Protein AF-A0A7S1YCZ6-F1 (afdb_monomer)

Radius of gyration: 21.44 Å; Cα contacts (8 Å, |Δi|>4): 225; chains: 1; bounding box: 53×31×58 Å

pLDDT: mean 90.54, std 6.22, range [66.81, 97.0]

Structure (mmCIF, N/CA/C/O backbone):
data_AF-A0A7S1YCZ6-F1
#
_entry.id   AF-A0A7S1YCZ6-F1
#
loop_
_atom_site.group_PDB
_atom_site.id
_atom_site.type_symbol
_atom_site.label_atom_id
_atom_site.label_alt_id
_atom_site.label_comp_id
_atom_site.label_asym_id
_atom_site.label_entity_id
_atom_site.label_seq_id
_atom_site.pdbx_PDB_ins_code
_atom_site.Cartn_x
_atom_site.Cartn_y
_atom_site.Cartn_z
_atom_site.occupancy
_atom_site.B_iso_or_equiv
_atom_site.auth_seq_id
_atom_site.auth_comp_id
_atom_site.auth_asym_id
_atom_site.auth_atom_id
_atom_site.pdbx_PDB_model_num
ATOM 1 N N . PHE A 1 1 ? 21.643 5.966 -13.892 1.00 68.19 1 PHE A N 1
ATOM 2 C CA . PHE A 1 1 ? 21.505 4.679 -14.617 1.00 68.19 1 PHE A CA 1
ATOM 3 C C . PHE A 1 1 ? 21.127 4.880 -16.083 1.00 68.19 1 PHE A C 1
ATOM 5 O O . PHE A 1 1 ? 21.882 4.433 -16.937 1.00 68.19 1 PHE A O 1
ATOM 12 N N . ALA A 1 2 ? 20.026 5.583 -16.387 1.00 68.31 2 ALA A N 1
ATOM 13 C CA . ALA A 1 2 ? 19.567 5.814 -17.763 1.00 68.31 2 ALA A CA 1
ATOM 14 C C . ALA A 1 2 ? 20.661 6.373 -18.694 1.00 68.31 2 ALA A C 1
ATOM 16 O O . ALA A 1 2 ? 20.822 5.873 -19.803 1.00 68.31 2 ALA A O 1
ATOM 17 N N . ASP A 1 3 ? 21.474 7.324 -18.228 1.00 72.25 3 ASP A N 1
ATOM 18 C CA . ASP A 1 3 ? 22.551 7.896 -19.050 1.00 72.25 3 ASP A CA 1
ATOM 19 C C . ASP A 1 3 ? 23.676 6.903 -19.347 1.00 72.25 3 ASP A C 1
ATOM 21 O O . ASP A 1 3 ? 24.182 6.878 -20.464 1.00 72.25 3 ASP A O 1
ATOM 25 N N . ARG A 1 4 ? 23.988 6.004 -18.402 1.00 73.19 4 ARG A N 1
ATOM 26 C CA . ARG A 1 4 ? 24.958 4.914 -18.615 1.00 73.19 4 ARG A CA 1
ATOM 27 C C . ARG A 1 4 ? 24.436 3.869 -19.605 1.00 73.19 4 ARG A C 1
ATOM 29 O O . ARG A 1 4 ? 25.207 3.343 -20.394 1.00 73.19 4 ARG A O 1
ATOM 36 N N . LEU A 1 5 ? 23.132 3.578 -19.595 1.00 72.81 5 LEU A N 1
ATOM 37 C CA . LEU A 1 5 ? 22.499 2.700 -20.592 1.00 72.81 5 LEU A CA 1
ATOM 38 C C . LEU A 1 5 ? 22.499 3.326 -21.992 1.00 72.81 5 LEU A C 1
ATOM 40 O O . LEU A 1 5 ? 22.674 2.625 -22.988 1.00 72.81 5 LEU A O 1
ATOM 44 N N . ARG A 1 6 ? 22.281 4.644 -22.076 1.00 69.75 6 ARG A N 1
ATOM 45 C CA . ARG A 1 6 ? 22.272 5.382 -23.345 1.00 69.75 6 AR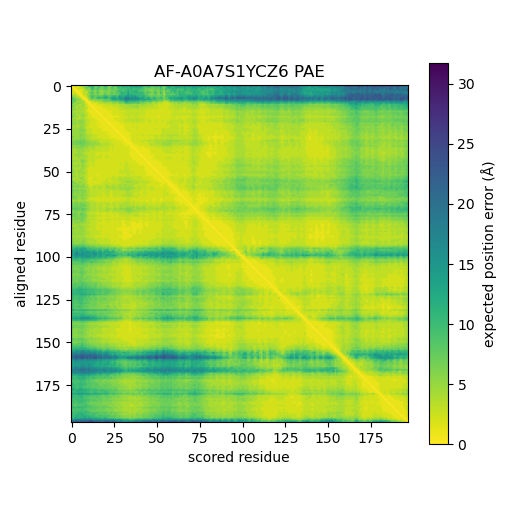G A CA 1
ATOM 46 C C . ARG A 1 6 ? 23.661 5.421 -23.973 1.00 69.75 6 ARG A C 1
ATOM 48 O O . ARG A 1 6 ? 23.772 5.089 -25.151 1.00 69.75 6 ARG A O 1
ATOM 55 N N . SER A 1 7 ? 24.687 5.765 -23.192 1.00 72.62 7 SER A N 1
ATOM 56 C CA . SER A 1 7 ? 26.053 5.980 -23.684 1.00 72.62 7 SER A CA 1
ATOM 57 C C . SER A 1 7 ? 26.825 4.701 -24.008 1.00 72.62 7 SER A C 1
ATOM 59 O O . SER A 1 7 ? 27.772 4.755 -24.786 1.00 72.62 7 SER A O 1
ATOM 61 N N . ASN A 1 8 ? 26.446 3.556 -23.434 1.00 73.94 8 ASN A N 1
ATOM 62 C CA . ASN A 1 8 ? 27.219 2.324 -23.578 1.00 73.94 8 ASN A CA 1
ATOM 63 C C . ASN A 1 8 ? 26.816 1.500 -24.823 1.00 73.94 8 ASN A C 1
ATOM 65 O O . ASN A 1 8 ? 25.637 1.445 -25.193 1.00 73.94 8 ASN A O 1
ATOM 69 N N . ASN A 1 9 ? 27.777 0.807 -25.443 1.00 77.81 9 ASN A N 1
ATOM 70 C CA . ASN A 1 9 ? 27.578 -0.055 -26.622 1.00 77.81 9 ASN A CA 1
ATOM 71 C C . ASN A 1 9 ? 27.102 -1.464 -26.228 1.00 77.81 9 ASN A C 1
ATOM 73 O O . ASN A 1 9 ? 27.721 -2.469 -26.564 1.00 77.81 9 ASN A O 1
ATOM 77 N N . LEU A 1 10 ? 25.999 -1.534 -25.481 1.00 82.56 10 LEU A N 1
ATOM 78 C CA . LEU A 1 10 ? 25.375 -2.797 -25.082 1.00 82.56 10 LEU A CA 1
ATOM 79 C C . LEU A 1 10 ? 24.507 -3.360 -26.212 1.00 82.56 10 LEU A C 1
ATOM 81 O O . LEU A 1 10 ? 23.773 -2.609 -26.864 1.00 82.56 10 LEU A O 1
ATOM 85 N N . ARG A 1 11 ? 24.531 -4.685 -26.397 1.00 88.56 11 ARG A N 1
ATOM 86 C CA . ARG A 1 11 ? 23.575 -5.391 -27.261 1.00 88.56 11 ARG A CA 1
ATOM 87 C C . ARG A 1 11 ? 22.165 -5.265 -26.679 1.00 88.56 11 ARG A C 1
ATOM 89 O O . ARG A 1 11 ? 21.983 -5.135 -25.469 1.00 88.56 11 ARG A O 1
ATOM 96 N N . HIS A 1 12 ? 21.147 -5.379 -27.532 1.00 89.31 12 HIS A N 1
ATOM 97 C CA . HIS A 1 12 ? 19.745 -5.238 -27.119 1.00 89.31 12 HIS A CA 1
ATOM 98 C C . HIS A 1 12 ? 19.357 -6.143 -25.937 1.00 89.31 12 HIS A C 1
ATOM 100 O O . HIS A 1 12 ? 18.745 -5.681 -24.973 1.00 89.31 12 HIS A O 1
ATOM 106 N N . HIS A 1 13 ? 19.770 -7.414 -25.965 1.00 89.56 13 HIS A N 1
ATOM 107 C CA . HIS A 1 13 ? 19.478 -8.356 -24.882 1.00 89.56 13 HIS A CA 1
ATOM 108 C C . HIS A 1 13 ? 20.232 -8.023 -23.581 1.00 89.56 13 HIS A C 1
ATOM 110 O O . HIS A 1 13 ? 19.680 -8.190 -22.496 1.00 89.56 13 HIS A O 1
ATOM 116 N N . GLU A 1 14 ? 21.464 -7.511 -23.672 1.00 90.06 14 GLU A N 1
ATOM 117 C CA . GLU A 1 14 ? 22.271 -7.111 -22.511 1.00 90.06 14 GLU A CA 1
ATOM 118 C C . GLU A 1 14 ? 21.655 -5.898 -21.814 1.00 90.06 14 GLU A C 1
ATOM 120 O O . GLU A 1 14 ? 21.632 -5.829 -20.587 1.00 90.06 14 GLU A O 1
ATOM 125 N N . ALA A 1 15 ? 21.085 -4.966 -22.583 1.00 91.00 15 ALA A N 1
ATOM 126 C CA . ALA A 1 15 ? 20.372 -3.818 -22.035 1.00 91.00 15 ALA A CA 1
ATOM 127 C C . ALA A 1 15 ? 19.126 -4.239 -21.236 1.00 91.00 15 ALA A C 1
ATOM 129 O O . ALA A 1 15 ? 18.918 -3.756 -20.120 1.00 91.00 15 ALA A O 1
ATOM 130 N N . TRP A 1 16 ? 18.326 -5.169 -21.773 1.00 92.44 16 TRP A N 1
ATOM 131 C CA . TRP A 1 16 ? 17.163 -5.711 -21.062 1.00 92.44 16 TRP A CA 1
ATOM 132 C C . TRP A 1 16 ? 17.567 -6.499 -19.811 1.00 92.44 16 TRP A C 1
ATOM 134 O O . TRP A 1 16 ? 16.950 -6.367 -18.750 1.00 92.44 16 TRP A O 1
ATOM 144 N N . MET A 1 17 ? 18.643 -7.280 -19.914 1.00 91.75 17 MET A N 1
ATOM 145 C CA . MET A 1 17 ? 19.186 -8.034 -18.790 1.00 91.75 17 MET A CA 1
ATOM 146 C C . MET A 1 17 ? 19.700 -7.107 -17.685 1.00 91.75 17 MET A C 1
ATOM 148 O O . MET A 1 17 ? 19.376 -7.333 -16.525 1.00 91.75 17 MET A O 1
ATOM 152 N N . GLY A 1 18 ? 20.438 -6.046 -18.019 1.00 91.44 18 GLY A N 1
ATOM 153 C CA . GLY A 1 18 ? 20.924 -5.069 -17.040 1.00 91.44 18 GLY A CA 1
ATOM 154 C C . GLY A 1 18 ? 19.789 -4.317 -16.340 1.00 91.44 18 GLY A C 1
ATOM 155 O O . GLY A 1 18 ? 19.854 -4.065 -15.137 1.00 91.44 18 GLY A O 1
ATOM 156 N N . PHE A 1 19 ? 18.706 -4.011 -17.057 1.00 92.62 19 PHE A N 1
ATOM 157 C CA . PHE A 1 19 ? 17.494 -3.482 -16.434 1.00 92.62 19 PHE A CA 1
ATOM 158 C C . PHE A 1 19 ? 16.893 -4.486 -15.440 1.00 92.62 19 PHE A C 1
ATOM 160 O O . PHE A 1 19 ? 16.755 -4.172 -14.261 1.00 92.62 19 PHE A O 1
ATOM 167 N N . THR A 1 20 ? 16.600 -5.703 -15.898 1.00 93.19 20 THR A N 1
ATOM 168 C CA . THR A 1 20 ? 15.843 -6.700 -15.122 1.00 93.19 20 THR A CA 1
ATOM 169 C C . THR A 1 20 ? 16.646 -7.300 -13.965 1.00 93.19 20 THR A C 1
ATOM 171 O O . THR A 1 20 ? 16.074 -7.635 -12.937 1.00 93.19 20 THR A O 1
ATOM 174 N N . ARG A 1 21 ? 17.968 -7.458 -14.110 1.00 92.12 21 ARG A N 1
ATOM 175 C CA . ARG A 1 21 ? 18.829 -8.121 -13.112 1.00 92.12 21 ARG A CA 1
ATOM 176 C C . ARG A 1 21 ? 19.570 -7.169 -12.185 1.00 92.12 21 ARG A C 1
ATOM 178 O O . ARG A 1 21 ? 20.108 -7.622 -11.183 1.00 92.12 21 ARG A O 1
ATOM 185 N N . THR A 1 22 ? 19.651 -5.883 -12.516 1.00 91.00 22 THR A N 1
ATOM 186 C CA . THR A 1 22 ? 20.433 -4.925 -11.721 1.00 91.00 22 THR A CA 1
ATOM 187 C C . THR A 1 22 ? 19.589 -3.756 -11.259 1.00 91.00 22 THR A C 1
ATOM 189 O O . THR A 1 22 ? 19.518 -3.508 -10.059 1.00 91.00 22 THR A O 1
ATOM 192 N N . LEU A 1 23 ? 18.930 -3.043 -12.177 1.00 91.75 23 LEU A N 1
ATOM 193 C CA . LEU A 1 23 ? 18.132 -1.891 -11.766 1.00 91.75 23 LEU A CA 1
ATOM 194 C C . LEU A 1 23 ? 16.856 -2.320 -11.045 1.00 91.75 23 LEU A C 1
ATOM 196 O O . LEU A 1 23 ? 16.578 -1.797 -9.972 1.00 91.75 23 LEU A O 1
ATOM 200 N N . LEU A 1 24 ? 16.086 -3.234 -11.638 1.00 93.75 24 LEU A N 1
ATOM 201 C CA . LEU A 1 24 ? 14.786 -3.627 -11.107 1.00 93.75 24 LEU A CA 1
ATOM 202 C C . LEU A 1 24 ? 14.892 -4.166 -9.668 1.00 93.75 24 LEU A C 1
ATOM 204 O O . LEU A 1 24 ? 14.180 -3.634 -8.825 1.00 93.75 24 LEU A O 1
ATOM 208 N N . PRO A 1 25 ? 15.832 -5.068 -9.315 1.00 94.25 25 PRO A N 1
ATOM 209 C CA . PRO A 1 25 ? 16.010 -5.492 -7.925 1.00 94.25 25 PRO A CA 1
ATOM 210 C C . PRO A 1 25 ? 16.414 -4.346 -6.992 1.00 94.25 25 PRO A C 1
ATOM 212 O O . PRO A 1 25 ? 16.006 -4.320 -5.838 1.00 94.25 25 PRO A O 1
ATOM 215 N N . GLY A 1 26 ? 17.186 -3.372 -7.487 1.00 94.06 26 GLY A N 1
ATOM 216 C CA . GLY A 1 26 ? 17.533 -2.175 -6.719 1.00 94.06 26 GLY A CA 1
ATOM 217 C C . GLY A 1 26 ? 16.334 -1.263 -6.446 1.00 94.06 26 GLY A C 1
ATOM 218 O O . GLY A 1 26 ? 16.290 -0.622 -5.402 1.00 94.06 26 GLY A O 1
ATOM 219 N N . ILE A 1 27 ? 15.360 -1.223 -7.361 1.00 93.69 27 ILE A N 1
ATOM 220 C CA . ILE A 1 27 ? 14.077 -0.537 -7.158 1.00 93.69 27 ILE A CA 1
ATOM 221 C C . ILE A 1 27 ? 13.174 -1.346 -6.224 1.00 93.69 27 ILE A C 1
ATOM 223 O O . ILE A 1 27 ? 12.501 -0.749 -5.396 1.00 93.69 27 ILE A O 1
ATOM 227 N N . GLU A 1 28 ? 13.163 -2.675 -6.344 1.00 94.56 28 GLU A N 1
ATOM 228 C CA . GLU A 1 28 ? 12.323 -3.565 -5.534 1.00 94.56 28 GLU A CA 1
ATOM 229 C C . GLU A 1 28 ? 12.774 -3.638 -4.070 1.00 94.56 28 GLU A C 1
ATOM 231 O O . GLU A 1 28 ? 11.935 -3.715 -3.179 1.00 94.56 28 GLU A O 1
ATOM 236 N N . TYR A 1 29 ? 14.082 -3.568 -3.811 1.00 95.38 29 TYR A N 1
ATOM 237 C CA . TYR A 1 29 ? 14.661 -3.696 -2.472 1.00 95.38 29 TYR A CA 1
ATOM 238 C C . TYR A 1 29 ? 14.059 -2.759 -1.403 1.00 95.38 29 TYR A C 1
ATOM 240 O O . TYR A 1 29 ? 13.728 -3.252 -0.327 1.00 95.38 29 TYR A O 1
ATOM 248 N N . PRO A 1 30 ? 13.899 -1.439 -1.636 1.00 95.62 30 PRO A N 1
ATOM 249 C CA . PRO A 1 30 ? 13.311 -0.536 -0.645 1.00 95.62 30 PRO A CA 1
ATOM 250 C C . PRO A 1 30 ? 11.778 -0.574 -0.581 1.00 95.62 30 PRO A C 1
ATOM 252 O O . PRO A 1 30 ? 11.214 0.036 0.324 1.00 95.62 30 PRO A O 1
ATOM 255 N N . LEU A 1 31 ? 11.087 -1.246 -1.513 1.00 95.94 31 LEU A N 1
ATOM 256 C CA . LEU A 1 31 ? 9.621 -1.213 -1.560 1.00 95.94 31 LEU A CA 1
ATOM 257 C C . LEU A 1 31 ? 8.951 -1.669 -0.255 1.00 95.94 31 LEU A C 1
ATOM 259 O O . LEU A 1 31 ? 8.067 -0.942 0.189 1.00 95.94 31 LEU A O 1
ATOM 263 N N . PRO A 1 32 ? 9.369 -2.772 0.406 1.00 94.88 32 PRO A N 1
ATOM 264 C CA . PRO A 1 32 ? 8.696 -3.278 1.606 1.00 94.88 32 PRO A CA 1
ATOM 265 C C . PRO A 1 32 ? 8.617 -2.286 2.773 1.00 94.88 32 PRO A C 1
ATOM 267 O O . PRO A 1 32 ? 7.783 -2.447 3.662 1.00 94.88 32 PRO A O 1
ATOM 270 N N . THR A 1 33 ? 9.504 -1.288 2.808 1.00 93.25 33 THR A N 1
ATOM 271 C CA . THR A 1 33 ? 9.561 -0.277 3.873 1.00 93.25 33 THR A CA 1
ATOM 272 C C . THR A 1 33 ? 9.102 1.105 3.414 1.00 93.25 33 THR A C 1
ATOM 274 O O . THR A 1 33 ? 9.070 2.034 4.219 1.00 93.25 33 THR A O 1
ATOM 277 N N . SER A 1 34 ? 8.757 1.263 2.136 1.00 94.94 34 SER A N 1
ATOM 278 C CA . SER A 1 34 ? 8.369 2.543 1.546 1.00 94.94 34 SER A CA 1
ATOM 279 C C . SER A 1 34 ? 6.852 2.724 1.484 1.00 94.94 34 SER A C 1
ATOM 281 O O . SER A 1 34 ? 6.084 1.768 1.523 1.00 94.94 34 SER A O 1
ATOM 283 N N . THR A 1 35 ? 6.410 3.971 1.359 1.00 94.88 35 THR A N 1
ATOM 284 C CA . THR A 1 35 ? 4.995 4.345 1.253 1.00 94.88 35 THR A CA 1
ATOM 285 C C . THR A 1 35 ? 4.752 5.146 -0.019 1.00 94.88 35 THR A C 1
ATOM 287 O O . THR A 1 35 ? 4.244 6.258 0.010 1.00 94.88 35 THR A O 1
ATOM 290 N N . MET A 1 36 ? 5.128 4.599 -1.177 1.00 94.31 36 MET A N 1
ATOM 291 C CA . MET A 1 36 ? 4.884 5.282 -2.449 1.00 94.31 36 MET A CA 1
ATOM 292 C C . MET A 1 36 ? 3.447 5.043 -2.924 1.00 94.31 36 MET A C 1
ATOM 294 O O . MET A 1 36 ? 2.916 3.930 -2.862 1.00 94.31 36 MET A O 1
ATOM 298 N N . SER A 1 37 ? 2.798 6.091 -3.418 1.00 93.88 37 SER A N 1
ATOM 299 C CA . SER A 1 37 ? 1.523 6.004 -4.126 1.00 93.88 37 SER A CA 1
ATOM 300 C C . SER A 1 37 ? 1.702 5.383 -5.516 1.00 93.88 37 SER A C 1
ATOM 302 O O . SER A 1 37 ? 2.784 5.404 -6.107 1.00 93.88 37 SER A O 1
ATOM 304 N N . ARG A 1 38 ? 0.608 4.895 -6.115 1.00 94.19 38 ARG A N 1
ATOM 305 C CA . ARG A 1 38 ? 0.606 4.362 -7.491 1.00 94.19 38 ARG A CA 1
ATOM 306 C C . ARG A 1 38 ? 1.192 5.354 -8.506 1.00 94.19 38 ARG A C 1
ATOM 308 O O . ARG A 1 38 ? 1.884 4.950 -9.445 1.00 94.19 38 ARG A O 1
ATOM 315 N N . LYS A 1 39 ? 0.928 6.652 -8.318 1.00 94.88 39 LYS A N 1
ATOM 316 C CA . LYS A 1 39 ? 1.464 7.723 -9.167 1.00 94.88 39 LYS A CA 1
ATOM 317 C C . LYS A 1 39 ? 2.982 7.828 -9.020 1.00 94.88 39 LYS A C 1
ATOM 319 O O . LYS A 1 39 ? 3.679 7.797 -10.029 1.00 94.88 39 LYS A O 1
ATOM 324 N N . GLU A 1 40 ? 3.486 7.863 -7.793 1.00 95.25 40 GLU A N 1
ATOM 325 C CA . GLU A 1 40 ? 4.924 7.956 -7.524 1.00 95.25 40 GLU A CA 1
ATOM 326 C C . GLU A 1 40 ? 5.678 6.714 -8.016 1.00 95.25 40 GLU A C 1
ATOM 328 O O . GLU A 1 40 ? 6.725 6.848 -8.642 1.00 95.25 40 GLU A O 1
ATOM 333 N N . CYS A 1 41 ? 5.129 5.504 -7.840 1.00 95.19 41 CYS A N 1
ATOM 334 C CA . CYS A 1 41 ? 5.706 4.281 -8.414 1.00 95.19 41 CYS A CA 1
ATOM 335 C C . CYS A 1 41 ? 5.775 4.340 -9.949 1.00 95.19 41 CYS A C 1
ATOM 337 O O . CYS A 1 41 ? 6.751 3.895 -10.560 1.00 95.19 41 CYS A O 1
ATOM 339 N N . THR A 1 42 ? 4.746 4.909 -10.586 1.00 94.38 42 THR A N 1
ATOM 340 C CA . THR A 1 42 ? 4.707 5.083 -12.044 1.00 94.38 42 THR A CA 1
ATOM 341 C C . THR A 1 42 ? 5.765 6.087 -12.503 1.00 94.38 42 THR A C 1
ATOM 343 O O . THR A 1 42 ? 6.488 5.819 -13.464 1.00 94.38 42 THR A O 1
ATOM 346 N N . GLU A 1 43 ? 5.890 7.218 -11.809 1.00 95.25 43 GLU A N 1
ATOM 347 C CA . GLU A 1 43 ? 6.888 8.257 -12.086 1.00 95.25 43 GLU A CA 1
ATOM 348 C C . GLU A 1 43 ? 8.319 7.748 -11.864 1.00 95.25 43 GLU A C 1
ATOM 350 O O . GLU A 1 43 ? 9.190 8.000 -12.698 1.00 95.25 43 GLU A O 1
ATOM 355 N N . LEU A 1 44 ? 8.543 6.946 -10.817 1.00 93.69 44 LEU A N 1
ATOM 356 C CA . LEU A 1 44 ? 9.814 6.278 -10.530 1.00 93.69 44 LEU A CA 1
ATOM 357 C C . LEU A 1 44 ? 10.238 5.340 -11.671 1.00 93.69 44 LEU A C 1
ATOM 359 O O . LEU A 1 44 ? 11.384 5.373 -12.127 1.00 93.69 44 LEU A O 1
ATOM 363 N N . MET A 1 45 ? 9.313 4.507 -12.160 1.00 93.88 45 MET A N 1
ATOM 364 C CA . MET A 1 45 ? 9.606 3.513 -13.200 1.00 93.88 45 MET A CA 1
ATOM 365 C C . MET A 1 45 ? 9.675 4.089 -14.608 1.00 93.88 45 MET A C 1
ATOM 367 O O . MET A 1 45 ? 10.380 3.535 -15.456 1.00 93.88 45 MET A O 1
ATOM 371 N N . ALA A 1 46 ? 8.952 5.173 -14.892 1.00 92.88 46 ALA A N 1
ATOM 372 C CA . ALA A 1 46 ? 8.837 5.739 -16.232 1.00 92.88 46 ALA A CA 1
ATOM 373 C C . ALA A 1 46 ? 10.196 5.963 -16.936 1.00 92.88 46 ALA A C 1
ATOM 375 O O . ALA A 1 46 ? 10.380 5.408 -18.029 1.00 92.88 46 ALA A O 1
ATOM 376 N N . PRO A 1 47 ? 11.178 6.688 -16.356 1.00 92.19 47 PRO A N 1
ATOM 377 C CA . PRO A 1 47 ? 12.455 6.938 -17.026 1.00 92.19 47 PRO A CA 1
ATOM 378 C C . PRO A 1 47 ? 13.289 5.663 -17.202 1.00 92.19 47 PRO A C 1
ATOM 380 O O . PRO A 1 47 ? 13.953 5.495 -18.231 1.00 92.19 47 PRO A O 1
ATOM 383 N N . ALA A 1 48 ? 13.235 4.751 -16.229 1.00 91.38 48 ALA A N 1
ATOM 384 C CA . ALA A 1 48 ? 13.937 3.475 -16.268 1.00 91.38 48 ALA A CA 1
ATOM 385 C C . ALA A 1 48 ? 13.420 2.586 -17.406 1.00 91.38 48 ALA A C 1
ATOM 387 O O . ALA A 1 48 ? 14.202 2.120 -18.237 1.00 91.38 48 ALA A O 1
ATOM 388 N N . LEU A 1 49 ? 12.097 2.426 -17.490 1.00 93.56 49 LEU A N 1
ATOM 389 C CA . LEU A 1 49 ? 11.447 1.628 -18.523 1.00 93.56 49 LEU A CA 1
ATOM 390 C C . LEU A 1 49 ? 11.645 2.225 -19.911 1.00 93.56 49 LEU A C 1
ATOM 392 O O . LEU A 1 49 ? 11.968 1.494 -20.839 1.00 93.56 49 LEU A O 1
ATOM 396 N N . MET A 1 50 ? 11.484 3.540 -20.078 1.00 92.69 50 MET A N 1
ATOM 397 C CA . MET A 1 50 ? 11.682 4.174 -21.386 1.00 92.69 50 MET A CA 1
ATOM 398 C C . MET A 1 50 ? 13.106 3.961 -21.911 1.00 92.69 50 MET A C 1
ATOM 400 O O . MET A 1 50 ? 13.285 3.670 -23.093 1.00 92.69 50 MET A O 1
ATOM 404 N N . ALA A 1 51 ? 14.116 4.078 -21.042 1.00 91.44 51 ALA A N 1
ATOM 405 C CA . ALA A 1 51 ? 15.504 3.835 -21.418 1.00 91.44 51 ALA A CA 1
ATOM 406 C C . ALA A 1 51 ? 15.762 2.352 -21.736 1.00 91.44 51 ALA A C 1
ATOM 408 O O . ALA A 1 51 ? 16.372 2.049 -22.763 1.00 91.44 51 ALA A O 1
ATOM 409 N N . ALA A 1 52 ? 15.278 1.441 -20.887 1.00 92.12 52 ALA A N 1
ATOM 410 C CA . ALA A 1 52 ? 15.473 0.003 -21.044 1.00 92.12 52 ALA A CA 1
ATOM 411 C C . ALA A 1 52 ? 14.774 -0.550 -22.293 1.00 92.12 52 ALA A C 1
ATOM 413 O O . ALA A 1 52 ? 15.406 -1.254 -23.079 1.00 92.12 52 ALA A O 1
ATOM 414 N N . LEU A 1 53 ? 13.505 -0.191 -22.519 1.00 94.12 53 LEU A N 1
ATOM 415 C CA . LEU A 1 53 ? 12.729 -0.608 -23.693 1.00 94.12 53 LEU A CA 1
ATOM 416 C C . LEU A 1 53 ? 13.400 -0.126 -24.981 1.00 94.12 53 LEU A C 1
ATOM 418 O O . LEU A 1 53 ? 13.703 -0.929 -25.857 1.00 94.12 53 LEU A O 1
ATOM 422 N N . ASN A 1 54 ? 13.738 1.164 -25.059 1.00 92.94 54 ASN A N 1
ATOM 423 C CA . ASN A 1 54 ? 14.361 1.723 -26.256 1.00 92.94 54 ASN A CA 1
ATOM 424 C C . ASN A 1 54 ? 15.715 1.059 -26.566 1.00 92.94 54 ASN A C 1
ATOM 426 O O . ASN A 1 54 ? 15.996 0.706 -27.708 1.00 92.94 54 ASN A O 1
ATOM 430 N N . LYS A 1 55 ? 16.558 0.844 -25.546 1.00 90.62 55 LYS A N 1
ATOM 431 C CA . LYS A 1 55 ? 17.881 0.228 -25.733 1.00 90.62 55 LYS A CA 1
ATOM 432 C C . LYS A 1 55 ? 17.797 -1.271 -26.045 1.00 90.62 55 LYS A C 1
ATOM 434 O O . LYS A 1 55 ? 18.694 -1.800 -26.693 1.00 90.62 55 LYS A O 1
ATOM 439 N N . SER A 1 56 ? 16.721 -1.943 -25.648 1.00 91.88 56 SER A N 1
ATOM 440 C CA . SER A 1 56 ? 16.465 -3.355 -25.967 1.00 91.88 56 SER A CA 1
ATOM 441 C C . SER A 1 56 ? 15.759 -3.580 -27.309 1.00 91.88 56 SER A C 1
ATOM 443 O O . SER A 1 56 ? 15.436 -4.716 -27.638 1.00 91.88 56 SER A O 1
ATOM 445 N N . GLY A 1 57 ? 15.562 -2.527 -28.112 1.00 92.06 57 GLY A N 1
ATOM 446 C CA . GLY A 1 57 ? 14.916 -2.630 -29.425 1.00 92.06 57 GLY A CA 1
ATOM 447 C C . GLY A 1 57 ? 13.387 -2.677 -29.359 1.00 92.06 57 GLY A C 1
ATOM 448 O O . GLY A 1 57 ? 12.739 -2.948 -30.365 1.00 92.06 57 GLY A O 1
ATOM 449 N N . MET A 1 58 ? 12.801 -2.400 -28.192 1.00 93.50 58 MET A N 1
ATOM 450 C CA . MET A 1 58 ? 11.358 -2.284 -27.993 1.00 93.50 58 MET A CA 1
ATOM 451 C C . MET A 1 58 ? 10.904 -0.821 -28.069 1.00 93.50 58 MET A C 1
ATOM 453 O O . MET A 1 58 ? 11.667 0.121 -27.841 1.00 93.50 58 MET A O 1
ATOM 457 N N . GLN A 1 59 ? 9.619 -0.606 -28.349 1.00 93.50 59 GLN A N 1
ATOM 458 C CA . GLN A 1 59 ? 9.045 0.736 -28.369 1.00 93.50 59 GLN A CA 1
ATOM 459 C C . GLN A 1 59 ? 9.123 1.383 -26.973 1.00 93.50 59 GLN A C 1
ATOM 461 O O . GLN A 1 59 ? 8.632 0.836 -25.990 1.00 93.50 59 GLN A O 1
ATOM 466 N N . ARG A 1 60 ? 9.646 2.612 -26.873 1.00 89.12 60 ARG A N 1
ATOM 467 C CA . ARG A 1 60 ? 9.720 3.360 -25.596 1.00 89.12 60 ARG A CA 1
ATOM 468 C C . ARG A 1 60 ? 8.372 3.554 -24.879 1.00 89.12 60 ARG A C 1
ATOM 470 O O . ARG A 1 60 ? 8.344 3.637 -23.654 1.00 89.12 60 ARG A O 1
ATOM 477 N N . ASN A 1 61 ? 7.278 3.613 -25.645 1.00 90.25 61 ASN A N 1
ATOM 478 C CA . ASN A 1 61 ? 5.905 3.789 -25.157 1.00 90.25 61 ASN A CA 1
ATOM 479 C C . ASN A 1 61 ? 5.126 2.463 -25.167 1.00 90.25 61 ASN A C 1
ATOM 481 O O . ASN A 1 61 ? 3.908 2.475 -25.329 1.00 90.25 61 ASN A O 1
ATOM 485 N N . PHE A 1 62 ? 5.824 1.327 -25.043 1.00 93.25 62 PHE A N 1
ATOM 486 C CA . PHE A 1 62 ? 5.182 0.018 -24.984 1.00 93.25 62 PHE A CA 1
ATOM 487 C C . PHE A 1 62 ? 4.069 0.011 -23.919 1.00 93.25 62 PHE A C 1
ATOM 489 O O . PHE A 1 62 ? 4.296 0.538 -22.818 1.00 93.25 62 PHE A O 1
ATOM 496 N N . PRO A 1 63 ? 2.883 -0.559 -24.210 1.00 93.75 63 PRO A N 1
ATOM 497 C CA . PRO A 1 63 ? 1.756 -0.538 -23.284 1.00 93.75 63 PRO A CA 1
ATOM 498 C C . PRO A 1 63 ? 2.143 -1.075 -21.903 1.00 93.75 63 PRO A C 1
ATOM 500 O O . PRO A 1 63 ? 2.633 -2.197 -21.779 1.00 93.75 63 PRO A O 1
ATOM 503 N N . ARG A 1 64 ? 1.907 -0.291 -20.842 1.00 92.75 64 ARG A N 1
ATOM 504 C CA . ARG A 1 64 ? 2.306 -0.670 -19.472 1.00 92.75 64 ARG A CA 1
ATOM 505 C C . ARG A 1 64 ? 1.619 -1.942 -18.981 1.00 92.75 64 ARG A C 1
ATOM 507 O O . ARG A 1 64 ? 2.255 -2.727 -18.292 1.00 92.75 64 ARG A O 1
ATOM 514 N N . ALA A 1 65 ? 0.390 -2.199 -19.427 1.00 93.31 65 ALA A N 1
ATOM 515 C CA . ALA A 1 65 ? -0.303 -3.459 -19.166 1.00 93.31 65 ALA A CA 1
ATOM 516 C C . ALA A 1 65 ? 0.462 -4.681 -19.712 1.00 93.31 65 ALA A C 1
ATOM 518 O O . ALA A 1 65 ? 0.500 -5.715 -19.058 1.00 93.31 65 ALA A O 1
ATOM 519 N N . ALA A 1 66 ? 1.121 -4.559 -20.870 1.00 95.12 66 ALA A N 1
ATOM 520 C CA . ALA A 1 66 ? 1.947 -5.630 -21.428 1.00 95.12 66 ALA A CA 1
ATOM 521 C C . ALA A 1 66 ? 3.328 -5.700 -20.756 1.00 95.12 66 ALA A C 1
ATOM 523 O O . ALA A 1 66 ? 3.852 -6.788 -20.546 1.00 95.12 66 ALA A O 1
ATOM 524 N N . VAL A 1 67 ? 3.909 -4.559 -20.361 1.00 95.50 67 VAL A N 1
ATOM 525 C CA . VAL A 1 67 ? 5.166 -4.536 -19.586 1.00 95.50 67 VAL A CA 1
ATOM 526 C C . VAL A 1 67 ? 5.012 -5.298 -18.268 1.00 95.50 67 VAL A C 1
ATOM 528 O O . VAL A 1 67 ? 5.835 -6.160 -17.962 1.00 95.50 67 VAL A O 1
ATOM 531 N N . TYR A 1 68 ? 3.954 -4.985 -17.517 1.00 95.62 68 TYR A N 1
ATOM 532 C CA . TYR A 1 68 ? 3.685 -5.595 -16.215 1.00 95.62 68 TYR A CA 1
ATOM 533 C C . TYR A 1 68 ? 2.924 -6.924 -16.298 1.00 95.62 68 TYR A C 1
ATOM 535 O O . TYR A 1 68 ? 2.749 -7.617 -15.299 1.00 95.62 68 TYR A O 1
ATOM 543 N N . GLY A 1 69 ? 2.461 -7.285 -17.495 1.00 95.00 69 GLY A N 1
ATOM 544 C CA . GLY A 1 69 ? 1.755 -8.531 -17.737 1.00 95.00 69 GLY A CA 1
ATOM 545 C C . GLY A 1 69 ? 2.664 -9.748 -17.543 1.00 95.00 69 GLY A C 1
ATOM 546 O O . GLY A 1 69 ? 3.872 -9.678 -17.797 1.00 95.00 69 GLY A O 1
ATOM 547 N N . PRO A 1 70 ? 2.103 -10.893 -17.132 1.00 94.56 70 PRO A N 1
ATOM 548 C CA . PRO A 1 70 ? 2.875 -12.110 -16.950 1.00 94.56 70 PRO A CA 1
ATOM 549 C C . PRO A 1 70 ? 3.286 -12.706 -18.304 1.00 94.56 70 PRO A C 1
ATOM 551 O O . PRO A 1 70 ? 2.561 -12.611 -19.297 1.00 94.56 70 PRO A O 1
ATOM 554 N N . GLN A 1 71 ? 4.428 -13.395 -18.328 1.00 92.88 71 GLN A N 1
ATOM 555 C CA . GLN A 1 71 ? 4.982 -13.984 -19.556 1.00 92.88 71 GLN A CA 1
ATOM 556 C C . GLN A 1 71 ? 4.057 -15.031 -20.194 1.00 92.88 71 GLN A C 1
ATOM 558 O O . GLN A 1 71 ? 3.995 -15.127 -21.417 1.00 92.88 71 GLN A O 1
ATOM 563 N N . GLN A 1 72 ? 3.268 -15.751 -19.386 1.00 95.50 72 GLN A N 1
ATOM 564 C CA . GLN A 1 72 ? 2.276 -16.720 -19.873 1.00 95.50 72 GLN A CA 1
ATOM 565 C C . GLN A 1 72 ? 1.206 -16.098 -20.790 1.00 95.50 72 GLN A C 1
ATOM 567 O O . GLN A 1 72 ? 0.646 -16.790 -21.633 1.00 95.50 72 GLN A O 1
ATOM 572 N N . PHE A 1 73 ? 0.947 -14.792 -20.652 1.00 94.25 73 PHE A N 1
ATOM 573 C CA . PHE A 1 73 ? 0.001 -14.036 -21.478 1.00 94.25 73 PHE A CA 1
ATOM 574 C C . PHE A 1 73 ? 0.720 -13.016 -22.371 1.00 94.25 73 PHE A C 1
ATOM 576 O O . PHE A 1 73 ? 0.189 -11.943 -22.640 1.00 94.25 73 PHE A O 1
ATOM 583 N N . GLN A 1 74 ? 1.940 -13.341 -22.817 1.00 92.88 74 GLN A N 1
ATOM 584 C CA . GLN A 1 74 ? 2.758 -12.507 -23.713 1.00 92.88 74 GLN A CA 1
ATOM 585 C C . GLN A 1 74 ? 3.155 -11.139 -23.126 1.00 92.88 74 GLN A C 1
ATOM 587 O O . GLN A 1 74 ? 3.499 -10.212 -23.860 1.00 92.88 74 GLN A O 1
ATOM 592 N N . GLY A 1 75 ? 3.129 -11.000 -21.799 1.00 95.00 75 GLY A N 1
ATOM 593 C CA . GLY A 1 75 ? 3.698 -9.841 -21.125 1.00 95.00 75 GLY A CA 1
ATOM 594 C C . GLY A 1 75 ? 5.215 -9.949 -20.942 1.00 95.00 75 GLY A C 1
ATOM 595 O O . GLY A 1 75 ? 5.808 -11.016 -21.107 1.00 95.00 75 GLY A O 1
ATOM 596 N N . LEU A 1 76 ? 5.861 -8.841 -20.571 1.00 94.25 76 LEU A N 1
ATOM 597 C CA . LEU A 1 76 ? 7.313 -8.808 -20.343 1.00 94.25 76 LEU A CA 1
ATOM 598 C C . LEU A 1 76 ? 7.719 -9.352 -18.963 1.00 94.25 76 LEU A C 1
ATOM 600 O O . LEU A 1 76 ? 8.900 -9.622 -18.738 1.00 94.25 76 LEU A O 1
ATOM 604 N N . GLY A 1 77 ? 6.765 -9.544 -18.047 1.00 93.31 77 GLY A N 1
ATOM 605 C CA . GLY A 1 77 ? 7.004 -10.103 -16.716 1.00 93.31 77 GLY A CA 1
ATOM 606 C C . GLY A 1 77 ? 7.717 -9.157 -15.749 1.00 93.31 77 GLY A C 1
ATOM 607 O O . GLY A 1 77 ? 8.290 -9.621 -14.765 1.00 93.31 77 GLY A O 1
ATOM 608 N N . VAL A 1 78 ? 7.715 -7.848 -16.016 1.00 95.00 78 VAL A N 1
ATOM 609 C CA . VAL A 1 78 ? 8.204 -6.857 -15.049 1.00 95.00 78 VAL A CA 1
ATOM 610 C C . VAL A 1 78 ? 7.175 -6.751 -13.929 1.00 95.00 78 VAL A C 1
ATOM 612 O O . VAL A 1 78 ? 5.984 -6.665 -14.203 1.00 95.00 78 VAL A O 1
ATOM 615 N N . LYS A 1 79 ? 7.592 -6.735 -12.666 1.00 93.31 79 LYS A N 1
ATOM 616 C CA . LYS A 1 79 ? 6.642 -6.532 -11.568 1.00 93.31 79 LYS A CA 1
ATOM 617 C C . LYS A 1 79 ? 6.272 -5.051 -11.463 1.00 93.31 79 LYS A C 1
ATOM 619 O O . LYS A 1 79 ? 7.142 -4.186 -11.560 1.00 93.31 79 LYS A O 1
ATOM 624 N N . ASP A 1 80 ? 4.987 -4.754 -11.287 1.00 95.00 80 ASP A N 1
ATOM 625 C CA . ASP A 1 80 ? 4.530 -3.394 -10.986 1.00 95.00 80 ASP A CA 1
ATOM 626 C C . ASP A 1 80 ? 4.983 -3.032 -9.559 1.00 95.00 80 ASP A C 1
ATOM 628 O O . ASP A 1 80 ? 4.562 -3.714 -8.624 1.00 95.00 80 ASP A O 1
ATOM 632 N N . PRO A 1 81 ? 5.813 -1.990 -9.353 1.00 95.56 81 PRO A N 1
ATOM 633 C CA . PRO A 1 81 ? 6.308 -1.648 -8.022 1.00 95.56 81 PRO A CA 1
ATOM 634 C C . PRO A 1 81 ? 5.201 -1.335 -7.020 1.00 95.56 81 PRO A C 1
ATOM 636 O O . PRO A 1 81 ? 5.366 -1.641 -5.846 1.00 95.56 81 PRO A O 1
ATOM 639 N N . TYR A 1 82 ? 4.076 -0.760 -7.458 1.00 96.25 82 TYR A N 1
ATOM 640 C CA . TYR A 1 82 ? 2.971 -0.452 -6.551 1.00 96.25 82 TYR A CA 1
ATOM 641 C C . TYR A 1 82 ? 2.324 -1.735 -6.018 1.00 96.25 82 TYR A C 1
ATOM 643 O O . TYR A 1 82 ? 2.065 -1.861 -4.821 1.00 96.25 82 TYR A O 1
ATOM 651 N N . LEU A 1 83 ? 2.120 -2.721 -6.899 1.00 96.19 83 LEU A N 1
ATOM 652 C CA . LEU A 1 83 ? 1.611 -4.033 -6.501 1.00 96.19 83 LEU A CA 1
ATOM 653 C C . LEU A 1 83 ? 2.638 -4.794 -5.660 1.00 96.19 83 LEU A C 1
ATOM 655 O O . LEU A 1 83 ? 2.268 -5.368 -4.641 1.00 96.19 83 LEU A O 1
ATOM 659 N N . THR A 1 84 ? 3.917 -4.766 -6.043 1.00 96.50 84 THR A N 1
ATOM 660 C CA . THR A 1 84 ? 5.000 -5.393 -5.272 1.00 96.50 84 THR A CA 1
ATOM 661 C C . THR A 1 84 ? 5.076 -4.815 -3.862 1.00 96.50 84 THR A C 1
ATOM 663 O O . THR A 1 84 ? 5.093 -5.585 -2.911 1.00 96.50 84 THR A O 1
ATOM 666 N N . GLN A 1 85 ? 5.049 -3.487 -3.707 1.00 97.00 85 GLN A N 1
ATOM 667 C CA . GLN A 1 85 ? 5.045 -2.821 -2.401 1.00 97.00 85 GLN A CA 1
ATOM 668 C C . GLN A 1 85 ? 3.898 -3.333 -1.523 1.00 97.00 85 GLN A C 1
ATOM 670 O O . GLN A 1 85 ? 4.132 -3.809 -0.416 1.00 97.00 85 GLN A O 1
ATOM 675 N N . GLY A 1 86 ? 2.663 -3.306 -2.033 1.00 96.50 86 GLY A N 1
ATOM 676 C CA . GLY A 1 86 ? 1.505 -3.769 -1.270 1.00 96.50 86 GLY A CA 1
ATOM 677 C C . GLY A 1 86 ? 1.553 -5.263 -0.927 1.00 96.50 86 GLY A C 1
ATOM 678 O O . GLY A 1 86 ? 1.220 -5.641 0.193 1.00 96.50 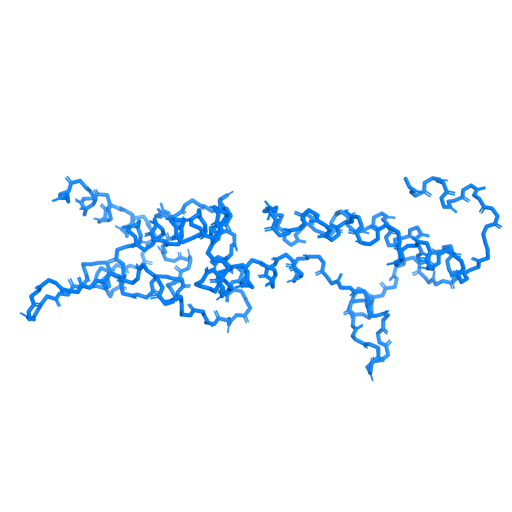86 GLY A O 1
ATOM 679 N N . ILE A 1 87 ? 2.021 -6.114 -1.847 1.00 96.56 87 ILE A N 1
ATOM 680 C CA . ILE A 1 87 ? 2.203 -7.554 -1.598 1.00 96.56 87 ILE A CA 1
ATOM 681 C C . ILE A 1 87 ? 3.239 -7.792 -0.496 1.00 96.56 87 ILE A C 1
ATOM 683 O O . ILE A 1 87 ? 2.994 -8.598 0.399 1.00 96.56 87 ILE A O 1
ATOM 687 N N . GLU A 1 88 ? 4.372 -7.091 -0.528 1.00 96.25 88 GLU A N 1
ATOM 688 C CA . GLU A 1 88 ? 5.411 -7.233 0.495 1.00 96.25 88 GLU A CA 1
ATOM 689 C C . GLU A 1 88 ? 4.938 -6.710 1.859 1.00 96.25 88 GLU A C 1
ATOM 691 O O . GLU A 1 88 ? 5.257 -7.307 2.886 1.00 96.25 88 GLU A O 1
ATOM 696 N N . HIS A 1 89 ? 4.100 -5.668 1.896 1.00 96.00 89 HIS A N 1
ATOM 697 C CA . HIS A 1 89 ? 3.481 -5.217 3.146 1.00 96.00 89 HIS A CA 1
ATOM 698 C C . HIS A 1 89 ? 2.534 -6.269 3.732 1.00 96.00 89 HIS A C 1
ATOM 700 O O . HIS A 1 89 ? 2.593 -6.577 4.922 1.00 96.00 89 HIS A O 1
ATOM 706 N N . ILE A 1 90 ? 1.680 -6.858 2.890 1.00 95.06 90 ILE A N 1
ATOM 707 C CA . ILE A 1 90 ? 0.777 -7.944 3.292 1.00 95.06 90 ILE A CA 1
ATOM 708 C C . ILE A 1 90 ? 1.581 -9.129 3.818 1.00 95.06 90 ILE A C 1
ATOM 710 O O . ILE A 1 90 ? 1.269 -9.668 4.878 1.00 95.06 90 ILE A O 1
ATOM 714 N N . ARG A 1 91 ? 2.638 -9.510 3.100 1.00 93.94 91 ARG A N 1
ATOM 715 C CA . ARG A 1 91 ? 3.534 -10.585 3.506 1.00 93.94 91 ARG A CA 1
ATOM 716 C C . ARG A 1 91 ? 4.163 -10.305 4.866 1.00 93.94 91 ARG A C 1
ATOM 718 O O . ARG A 1 91 ? 4.138 -11.178 5.722 1.00 93.94 91 ARG A O 1
ATOM 725 N N . ALA A 1 92 ? 4.656 -9.090 5.095 1.00 92.56 92 ALA A N 1
ATOM 726 C CA . ALA A 1 92 ? 5.229 -8.696 6.376 1.00 92.56 92 ALA A CA 1
ATOM 727 C C . ALA A 1 92 ? 4.221 -8.841 7.534 1.00 92.56 92 ALA A C 1
ATOM 729 O O . ALA A 1 92 ? 4.582 -9.328 8.606 1.00 92.56 92 ALA A O 1
ATOM 730 N N . ILE A 1 93 ? 2.947 -8.496 7.313 1.00 92.62 93 ILE A N 1
ATOM 731 C CA . ILE A 1 93 ? 1.873 -8.690 8.303 1.00 92.62 93 ILE A CA 1
ATOM 732 C C . ILE A 1 93 ? 1.604 -10.181 8.549 1.00 92.62 93 ILE A C 1
ATOM 734 O O . ILE A 1 93 ? 1.460 -10.592 9.698 1.00 92.62 93 ILE A O 1
ATOM 738 N N . ILE A 1 94 ? 1.541 -10.995 7.493 1.00 91.25 94 ILE A N 1
ATOM 739 C CA . ILE A 1 94 ? 1.232 -12.431 7.593 1.00 91.25 94 ILE A CA 1
ATOM 740 C C . ILE A 1 94 ? 2.377 -13.219 8.238 1.00 91.25 94 ILE A C 1
ATOM 742 O O . ILE A 1 94 ? 2.102 -14.100 9.047 1.00 91.25 94 ILE A O 1
ATOM 746 N N . ASP A 1 95 ? 3.628 -12.884 7.911 1.00 89.38 95 ASP A N 1
ATOM 747 C CA . ASP A 1 95 ? 4.837 -13.588 8.367 1.00 89.38 95 ASP A CA 1
ATOM 748 C C . ASP A 1 95 ? 5.245 -13.195 9.812 1.00 89.38 95 ASP A C 1
ATOM 750 O O . ASP A 1 95 ? 6.125 -13.805 10.432 1.00 89.38 95 ASP A O 1
ATOM 754 N N . THR A 1 96 ? 4.615 -12.152 10.369 1.00 85.62 96 THR A N 1
ATOM 755 C CA . THR A 1 96 ? 4.916 -11.599 11.700 1.00 85.62 96 THR A CA 1
ATOM 756 C C . THR A 1 96 ? 4.861 -12.643 12.830 1.00 85.62 96 THR A C 1
ATOM 758 O O . THR A 1 96 ? 5.829 -12.725 13.592 1.00 85.62 96 THR A O 1
ATOM 761 N N . PRO A 1 97 ? 3.814 -13.487 12.958 1.00 80.06 97 PRO A N 1
ATOM 762 C CA . PRO A 1 97 ? 3.733 -14.479 14.034 1.00 80.06 97 PRO A CA 1
ATOM 763 C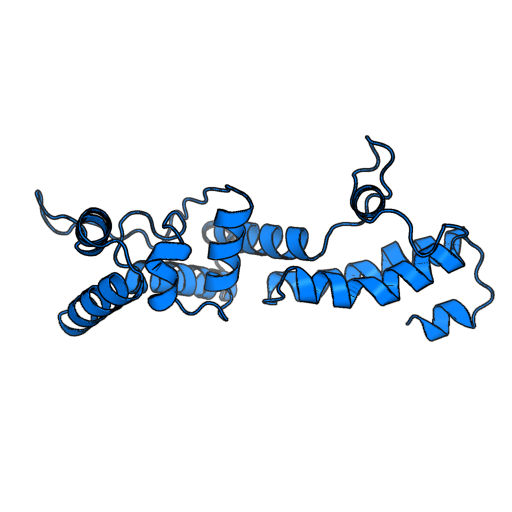 C . PRO A 1 97 ? 4.849 -15.534 13.996 1.00 80.06 97 PRO A C 1
ATOM 765 O O . PRO A 1 97 ? 5.212 -16.089 15.037 1.00 80.06 97 PRO A O 1
ATOM 768 N N . GLN A 1 98 ? 5.395 -15.835 12.813 1.00 81.19 98 GLN A N 1
ATOM 769 C CA . GLN A 1 98 ? 6.364 -16.916 12.631 1.00 81.19 98 GLN A CA 1
ATOM 770 C C . GLN A 1 98 ? 7.812 -16.444 12.822 1.00 81.19 98 GLN A C 1
ATOM 772 O O . GLN A 1 98 ? 8.631 -17.203 13.341 1.00 81.19 98 GLN A O 1
ATOM 777 N N . LEU A 1 99 ? 8.134 -15.206 12.430 1.00 81.50 99 LEU A N 1
ATOM 778 C CA . LEU A 1 99 ? 9.512 -14.698 12.388 1.00 81.50 99 LEU A CA 1
ATOM 779 C C . LEU A 1 99 ? 10.128 -14.400 13.765 1.00 81.50 99 LEU A C 1
ATOM 781 O O . LEU A 1 99 ? 11.347 -14.511 13.895 1.00 81.50 99 LEU A O 1
ATOM 785 N N . LYS A 1 100 ? 9.323 -14.023 14.775 1.00 80.00 100 LYS A N 1
ATOM 786 C CA . LYS A 1 100 ? 9.772 -13.683 16.149 1.00 80.00 100 LYS A CA 1
ATOM 787 C C . LYS A 1 100 ? 11.05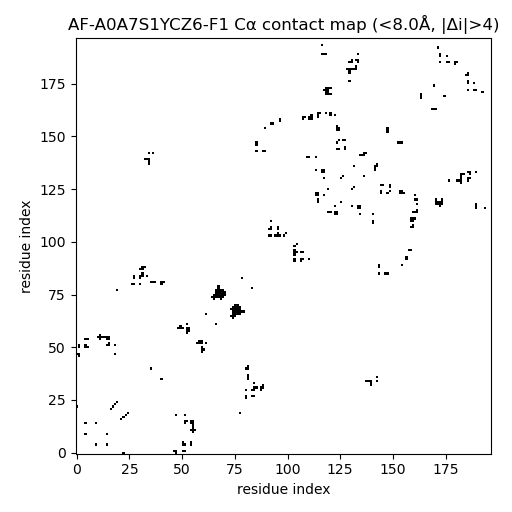7 -12.832 16.182 1.00 80.00 100 LYS A C 1
ATOM 789 O O . LYS A 1 100 ? 12.025 -13.158 16.870 1.00 80.00 100 LYS A O 1
ATOM 794 N N . SER A 1 101 ? 11.078 -11.761 15.394 1.00 89.06 101 SER A N 1
ATOM 795 C CA . SER A 1 101 ? 12.181 -10.801 15.287 1.00 89.06 101 SER A CA 1
ATOM 796 C C . SER A 1 101 ? 11.754 -9.419 15.791 1.00 89.06 101 SER A C 1
ATOM 798 O O . SER A 1 101 ? 10.569 -9.103 15.822 1.00 89.06 101 SER A O 1
ATOM 800 N N . GLY A 1 102 ? 12.706 -8.534 16.104 1.00 88.31 102 GLY A N 1
ATOM 801 C CA . GLY A 1 102 ? 12.355 -7.167 16.521 1.00 88.31 102 GLY A CA 1
ATOM 802 C C . GLY A 1 102 ? 11.514 -6.409 15.479 1.00 88.31 1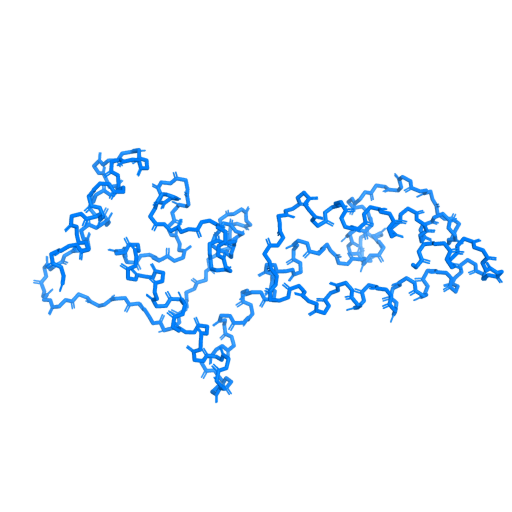02 GLY A C 1
ATOM 803 O O . GLY A 1 102 ? 10.650 -5.614 15.833 1.00 88.31 102 GLY A O 1
ATOM 804 N N . THR A 1 103 ? 11.700 -6.693 14.185 1.00 89.75 103 THR A N 1
ATOM 805 C CA . THR A 1 103 ? 10.869 -6.122 13.114 1.00 89.75 103 THR A CA 1
ATOM 806 C C . THR A 1 103 ? 9.444 -6.670 13.137 1.00 89.75 103 THR A C 1
ATOM 808 O O . THR A 1 103 ? 8.509 -5.903 12.926 1.00 89.75 103 THR A O 1
ATOM 811 N N . SER A 1 104 ? 9.253 -7.964 13.422 1.00 88.94 104 SER A N 1
ATOM 812 C CA . SER A 1 104 ? 7.903 -8.529 13.536 1.00 88.94 104 SER A CA 1
ATOM 813 C C . SER A 1 104 ? 7.152 -7.940 14.729 1.00 88.94 104 SER A C 1
ATOM 815 O O . SER A 1 104 ? 5.967 -7.650 14.609 1.00 88.94 104 SER A O 1
ATOM 817 N N . ASP A 1 105 ? 7.842 -7.672 15.840 1.00 90.56 105 ASP A N 1
ATOM 818 C CA . ASP A 1 105 ? 7.234 -7.021 17.006 1.00 90.56 105 ASP A CA 1
ATOM 819 C C . ASP A 1 105 ? 6.776 -5.592 16.677 1.00 90.56 105 ASP A C 1
ATOM 821 O O . ASP A 1 105 ? 5.681 -5.182 17.061 1.00 90.56 105 ASP A O 1
ATOM 825 N N . LEU A 1 106 ? 7.571 -4.845 15.901 1.00 92.12 106 LEU A N 1
ATOM 826 C CA . LEU A 1 106 ? 7.182 -3.517 15.416 1.00 92.12 106 LEU A CA 1
ATOM 827 C C . LEU A 1 106 ? 5.976 -3.576 14.473 1.00 92.12 106 LEU A C 1
ATOM 829 O O . LEU A 1 106 ? 5.071 -2.755 14.598 1.00 92.12 106 LEU A O 1
ATOM 833 N N . ILE A 1 107 ? 5.932 -4.543 13.552 1.00 92.44 107 ILE A N 1
ATOM 834 C CA . ILE A 1 107 ? 4.783 -4.718 12.651 1.00 92.44 107 ILE A CA 1
ATOM 835 C C . ILE A 1 107 ? 3.527 -5.067 13.457 1.00 92.44 107 ILE A C 1
ATOM 837 O O . ILE A 1 107 ? 2.482 -4.453 13.242 1.00 92.44 107 ILE A O 1
ATOM 841 N N . ALA A 1 108 ? 3.628 -5.996 14.412 1.00 91.25 108 ALA A N 1
ATOM 842 C CA . ALA A 1 108 ? 2.527 -6.346 15.305 1.00 91.25 108 ALA A CA 1
ATOM 843 C C . ALA A 1 108 ? 2.021 -5.119 16.073 1.00 91.25 108 ALA A C 1
ATOM 845 O O . ALA A 1 108 ? 0.820 -4.856 16.062 1.00 91.25 108 ALA A O 1
ATOM 846 N N . ALA A 1 109 ? 2.925 -4.323 16.652 1.00 92.00 109 ALA A N 1
ATOM 847 C CA . ALA A 1 109 ? 2.575 -3.103 17.373 1.00 92.00 109 ALA A CA 1
ATOM 848 C C . ALA A 1 109 ? 1.882 -2.067 16.473 1.00 92.00 109 ALA A C 1
ATOM 850 O O . ALA A 1 109 ? 0.906 -1.445 16.885 1.00 92.00 109 ALA A O 1
ATOM 851 N N . VAL A 1 110 ? 2.340 -1.898 15.230 1.00 92.38 110 VAL A N 1
ATOM 852 C CA . VAL A 1 110 ? 1.721 -0.982 14.259 1.00 92.38 110 VAL A CA 1
ATOM 853 C C . VAL A 1 110 ? 0.315 -1.450 13.864 1.00 92.38 110 VAL A C 1
ATOM 855 O O . VAL A 1 110 ? -0.608 -0.636 13.781 1.00 92.38 110 VAL A O 1
ATOM 858 N N . VAL A 1 111 ? 0.120 -2.755 13.655 1.00 92.50 111 VAL A N 1
ATOM 859 C CA . VAL A 1 111 ? -1.204 -3.336 13.384 1.00 92.50 111 VAL A CA 1
ATOM 860 C C . VAL A 1 111 ? -2.119 -3.184 14.604 1.00 92.50 111 VAL A C 1
ATOM 862 O O . VAL A 1 111 ? -3.264 -2.763 14.465 1.00 92.50 111 VAL A O 1
ATOM 865 N N . GLU A 1 112 ? -1.626 -3.458 15.809 1.00 91.25 112 GLU A N 1
ATOM 866 C CA . GLU A 1 112 ? -2.354 -3.257 17.068 1.00 91.25 112 GLU A CA 1
ATOM 867 C C . GLU A 1 112 ? -2.763 -1.798 17.270 1.00 91.25 112 GLU A C 1
ATOM 869 O O . GLU A 1 112 ? -3.915 -1.508 17.601 1.00 91.25 112 GLU A O 1
ATOM 874 N N . GLN A 1 113 ? -1.848 -0.869 17.001 1.00 91.56 113 GLN A N 1
ATOM 875 C CA . GLN A 1 113 ? -2.115 0.560 17.063 1.00 91.56 113 GLN A CA 1
ATOM 876 C C . GLN A 1 113 ? -3.230 0.964 16.094 1.00 91.56 113 GLN A C 1
ATOM 878 O O . GLN A 1 113 ? -4.097 1.751 16.477 1.00 91.56 113 GLN A O 1
ATOM 883 N N . LEU A 1 114 ? -3.265 0.397 14.884 1.00 92.50 114 LEU A N 1
ATOM 884 C CA . LEU A 1 114 ? -4.363 0.617 13.942 1.00 92.50 114 LEU A CA 1
ATOM 885 C C . LEU A 1 114 ? -5.709 0.172 14.536 1.00 92.50 114 LEU A C 1
ATOM 887 O O . LEU A 1 114 ? -6.674 0.936 14.499 1.00 92.50 114 LEU A O 1
ATOM 891 N N . TYR A 1 115 ? -5.789 -1.031 15.115 1.00 91.69 115 TYR A N 1
ATOM 892 C CA . TYR A 1 115 ? -7.018 -1.508 15.767 1.00 91.69 115 TYR A CA 1
ATOM 893 C C . TYR A 1 115 ? -7.446 -0.591 16.916 1.00 91.69 115 TYR A C 1
ATOM 895 O O . TYR A 1 115 ? -8.630 -0.274 17.045 1.00 91.69 115 TYR A O 1
ATOM 903 N N . VAL A 1 116 ? -6.497 -0.124 17.731 1.00 90.81 116 VAL A N 1
ATOM 904 C CA . VAL A 1 116 ? -6.776 0.811 18.829 1.00 90.81 116 VAL A CA 1
ATOM 905 C C . VAL A 1 116 ? -7.298 2.142 18.296 1.00 90.81 116 VAL A C 1
ATOM 907 O O . VAL A 1 116 ? -8.295 2.643 18.819 1.00 90.81 116 VAL A O 1
ATOM 910 N N . GLN A 1 117 ? -6.684 2.693 17.246 1.00 91.50 117 GLN A N 1
ATOM 911 C CA . GLN A 1 117 ? -7.091 3.955 16.619 1.00 91.50 117 GLN A CA 1
ATOM 912 C C . GLN A 1 117 ? -8.474 3.863 15.974 1.00 91.50 117 GLN A C 1
ATOM 914 O O . GLN A 1 117 ? -9.291 4.759 16.187 1.00 91.50 117 GLN A O 1
ATOM 919 N N . LEU A 1 118 ? -8.758 2.779 15.246 1.00 92.62 118 LEU A N 1
ATOM 920 C CA . LEU A 1 118 ? -10.047 2.549 14.590 1.00 92.62 118 LEU A CA 1
ATOM 921 C C . LEU A 1 118 ? -11.159 2.219 15.584 1.00 92.62 118 LEU A C 1
ATOM 923 O O . LEU A 1 118 ? -12.280 2.686 15.416 1.00 92.62 118 LEU A O 1
ATOM 927 N N . GLY A 1 119 ? -10.870 1.415 16.610 1.00 89.88 119 GLY A N 1
ATOM 928 C CA . GLY A 1 119 ? -11.849 1.009 17.621 1.00 89.88 119 GLY A CA 1
ATOM 929 C C . GLY A 1 119 ? -12.969 0.104 17.118 1.00 89.88 119 GLY A C 1
ATOM 930 O O . GLY A 1 119 ? -14.004 0.012 17.781 1.00 89.88 119 GLY A O 1
ATOM 931 N N . THR A 1 120 ? -12.785 -0.505 15.950 1.00 90.69 120 THR A N 1
ATOM 932 C CA . THR A 1 120 ? -13.743 -1.394 15.290 1.00 90.69 120 THR A CA 1
ATOM 933 C C . THR A 1 120 ? -13.369 -2.857 15.501 1.00 90.69 120 THR A C 1
ATOM 935 O O . THR A 1 120 ? -12.221 -3.181 15.815 1.00 90.69 120 THR A O 1
ATOM 938 N N . SER A 1 121 ? -14.323 -3.762 15.280 1.00 88.44 121 SER A N 1
ATOM 939 C CA . SER A 1 121 ? -14.025 -5.203 15.220 1.00 88.44 121 SER A CA 1
ATOM 940 C C . SER A 1 121 ? -13.254 -5.604 13.957 1.00 88.44 121 SER A C 1
ATOM 942 O O . SER A 1 121 ? -12.504 -6.580 13.972 1.00 88.44 121 SER A O 1
ATOM 944 N N . ALA A 1 122 ? -13.434 -4.849 12.872 1.00 87.19 122 ALA A N 1
ATOM 945 C CA . ALA A 1 122 ? -12.964 -5.196 11.534 1.00 87.19 122 ALA A CA 1
ATOM 946 C C . ALA A 1 122 ? -11.510 -4.771 11.239 1.00 87.19 122 ALA A C 1
ATOM 948 O O . ALA A 1 122 ? -10.861 -5.369 10.383 1.00 87.19 122 ALA A O 1
ATOM 949 N N . GLY A 1 123 ? -10.976 -3.748 11.921 1.00 88.12 123 GLY A N 1
ATOM 950 C CA . GLY A 1 123 ? -9.596 -3.280 11.723 1.00 88.12 123 GLY A CA 1
ATOM 951 C C . GLY A 1 123 ? -9.263 -2.964 10.260 1.00 88.12 123 GLY A C 1
ATOM 952 O O . GLY A 1 123 ? -9.879 -2.083 9.662 1.00 88.12 123 GLY A O 1
ATOM 953 N N . LEU A 1 124 ? -8.318 -3.710 9.675 1.00 90.06 124 LEU A N 1
ATOM 954 C CA . LEU A 1 124 ? -7.881 -3.571 8.275 1.00 90.06 124 LEU A CA 1
ATOM 955 C C . LEU A 1 124 ? -9.000 -3.774 7.238 1.00 90.06 124 LEU A C 1
ATOM 957 O O . LEU A 1 124 ? -8.851 -3.350 6.097 1.00 90.06 124 LEU A O 1
ATOM 961 N N . GLU A 1 125 ? -10.123 -4.392 7.604 1.00 90.25 125 GLU A N 1
ATOM 962 C CA . GLU A 1 125 ? -11.263 -4.575 6.694 1.00 90.25 125 GLU A CA 1
ATOM 963 C C . GLU A 1 125 ? -12.224 -3.377 6.672 1.00 90.25 125 GLU A C 1
ATOM 965 O O . GLU A 1 125 ? -13.147 -3.327 5.855 1.00 90.25 125 GLU A O 1
ATOM 970 N N . THR A 1 126 ? -12.031 -2.400 7.563 1.00 91.19 126 THR A N 1
ATOM 971 C CA . THR A 1 126 ? -12.840 -1.175 7.565 1.00 91.19 126 THR A CA 1
ATOM 972 C C . THR A 1 126 ? -12.638 -0.362 6.291 1.00 91.19 126 THR A C 1
ATOM 974 O O . THR A 1 126 ? -11.604 -0.455 5.635 1.00 91.19 126 THR A O 1
ATOM 977 N N . ASP A 1 127 ? -13.631 0.459 5.932 1.00 91.50 127 ASP A N 1
ATOM 978 C CA . ASP A 1 127 ? -13.545 1.299 4.738 1.00 91.50 127 ASP A CA 1
ATOM 979 C C . ASP A 1 127 ? -12.687 2.555 4.997 1.00 91.50 127 ASP A C 1
ATOM 981 O O . ASP A 1 127 ? -13.121 3.435 5.758 1.00 91.50 127 ASP A O 1
ATOM 985 N N . PRO A 1 128 ? -11.536 2.716 4.313 1.00 92.25 128 PRO A N 1
ATOM 986 C CA . PRO A 1 128 ? -10.727 3.928 4.384 1.00 92.25 128 PRO A CA 1
ATOM 987 C C . PRO A 1 128 ? -11.487 5.194 4.005 1.00 92.25 128 PRO A C 1
ATOM 989 O O . PRO A 1 128 ? -11.175 6.271 4.499 1.00 92.25 128 PRO A O 1
ATOM 992 N N . LYS A 1 129 ? -12.536 5.099 3.179 1.00 92.00 129 LYS A N 1
ATOM 993 C CA . LYS A 1 129 ? -13.343 6.272 2.826 1.00 92.00 129 LYS A CA 1
ATOM 994 C C . LYS A 1 129 ? -14.132 6.822 4.003 1.00 92.00 129 LYS A C 1
ATOM 996 O O . LYS A 1 129 ? -14.372 8.022 4.029 1.00 92.00 129 LYS A O 1
ATOM 1001 N N . LEU A 1 130 ? -14.556 5.968 4.937 1.00 92.56 130 LEU A N 1
ATOM 1002 C CA . LEU A 1 130 ? -15.333 6.374 6.108 1.00 92.56 130 LEU A CA 1
ATOM 1003 C C . LEU A 1 130 ? -14.420 6.701 7.294 1.00 92.56 130 LEU A C 1
ATOM 1005 O O . LEU A 1 130 ? -14.660 7.672 8.004 1.00 92.56 130 LEU A O 1
ATOM 1009 N N . PHE A 1 131 ? -13.359 5.918 7.482 1.00 93.44 131 PHE A N 1
ATOM 1010 C CA . PHE A 1 131 ? -12.459 6.034 8.629 1.00 93.44 131 PHE A CA 1
ATOM 1011 C C . PHE A 1 131 ? -11.161 6.803 8.333 1.00 93.44 131 PHE A C 1
ATOM 1013 O O . PHE A 1 131 ? -10.356 6.987 9.235 1.00 93.44 131 PHE A O 1
ATOM 1020 N N . GLY A 1 132 ? -10.941 7.310 7.118 1.00 89.75 132 GLY A N 1
ATOM 1021 C CA . GLY A 1 132 ? -9.665 7.924 6.707 1.00 89.75 1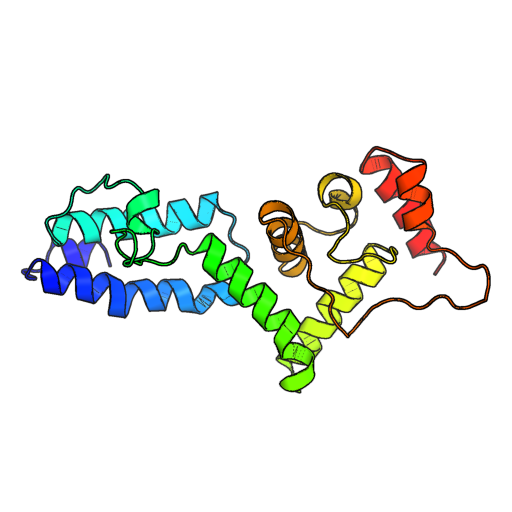32 GLY A CA 1
ATOM 1022 C C . GLY A 1 132 ? -9.255 9.212 7.433 1.00 89.75 132 GLY A C 1
ATOM 1023 O O . GLY A 1 132 ? -8.173 9.721 7.201 1.00 89.75 132 GLY A O 1
ATOM 1024 N N . LYS A 1 133 ? -10.097 9.769 8.316 1.00 91.38 133 LYS A N 1
ATOM 1025 C CA . LYS A 1 133 ? -9.688 10.852 9.236 1.00 91.38 133 LYS A CA 1
ATOM 1026 C C . LYS A 1 133 ? -9.188 10.352 10.593 1.00 91.38 133 LYS A C 1
ATOM 1028 O O . LYS A 1 133 ? -8.651 11.138 11.364 1.00 91.38 133 LYS A O 1
ATOM 1033 N N . VAL A 1 134 ? -9.419 9.077 10.894 1.00 91.75 134 VAL A N 1
ATOM 1034 C CA . VAL A 1 134 ? -9.041 8.425 12.152 1.00 91.75 134 VAL A CA 1
ATOM 1035 C C . VAL A 1 134 ? -7.614 7.887 12.089 1.00 91.75 134 VAL A C 1
ATOM 1037 O O . VAL A 1 134 ? -6.896 7.940 13.084 1.00 91.75 134 VAL A O 1
ATOM 1040 N N . VAL A 1 135 ? -7.219 7.366 10.929 1.00 89.25 135 VAL A N 1
ATOM 1041 C CA . VAL A 1 135 ? -5.896 6.789 10.681 1.00 89.25 135 VAL A CA 1
ATOM 1042 C C . VAL A 1 135 ? -5.148 7.715 9.741 1.00 89.25 135 VAL A C 1
ATOM 1044 O O . VAL A 1 135 ? -5.726 8.194 8.770 1.00 89.25 135 VAL A O 1
ATOM 1047 N N . ASP A 1 136 ? -3.875 7.962 10.040 1.00 84.94 136 ASP A N 1
ATOM 1048 C CA . ASP A 1 136 ? -3.024 8.763 9.171 1.00 84.94 136 ASP A CA 1
ATOM 1049 C C . ASP A 1 136 ? -2.665 7.980 7.905 1.00 84.94 136 ASP A C 1
ATOM 1051 O O . ASP A 1 136 ? -2.085 6.886 7.937 1.00 84.94 136 ASP A O 1
ATOM 1055 N N . ASP A 1 137 ? -3.036 8.589 6.791 1.00 79.75 137 ASP A N 1
ATOM 1056 C CA . ASP A 1 137 ? -2.900 8.072 5.451 1.00 79.75 137 ASP A CA 1
ATOM 1057 C C . ASP A 1 137 ? -1.447 8.001 4.980 1.00 79.75 137 ASP A C 1
ATOM 1059 O O . ASP A 1 137 ? -1.197 7.205 4.083 1.00 79.75 137 ASP A O 1
ATOM 1063 N N . ASP A 1 138 ? -0.520 8.760 5.578 1.00 86.06 138 ASP A N 1
ATOM 1064 C CA . ASP A 1 138 ? 0.902 8.817 5.187 1.00 86.06 138 ASP A CA 1
ATOM 1065 C C . ASP A 1 138 ? 1.774 7.778 5.923 1.00 86.06 138 ASP A C 1
ATOM 1067 O O . ASP A 1 138 ? 2.993 7.699 5.744 1.00 86.06 138 ASP A O 1
ATOM 1071 N N . THR A 1 139 ? 1.160 6.941 6.760 1.00 92.25 139 THR A N 1
ATOM 1072 C CA . THR A 1 139 ? 1.858 5.878 7.490 1.00 92.25 139 THR A CA 1
ATOM 1073 C C . THR A 1 139 ? 1.959 4.590 6.675 1.00 92.25 139 THR A C 1
ATOM 1075 O O . THR A 1 139 ? 1.149 4.314 5.787 1.00 92.25 139 THR A O 1
ATOM 1078 N N . TRP A 1 140 ? 2.922 3.732 7.029 1.00 95.00 140 TRP A N 1
ATOM 1079 C CA . TRP A 1 140 ? 3.086 2.411 6.408 1.00 95.00 140 TRP A CA 1
ATOM 1080 C C . TRP A 1 140 ? 1.806 1.567 6.472 1.00 95.00 140 TRP A C 1
AT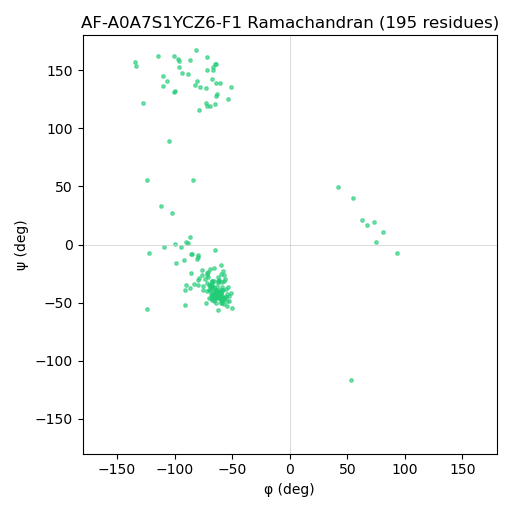OM 1082 O O . TRP A 1 140 ? 1.395 0.959 5.480 1.00 95.00 140 TRP A O 1
ATOM 1092 N N . ILE A 1 141 ? 1.121 1.583 7.618 1.00 93.69 141 ILE A N 1
ATOM 1093 C CA . ILE A 1 141 ? -0.131 0.846 7.794 1.00 93.69 141 ILE A CA 1
ATOM 1094 C C . ILE A 1 141 ? -1.311 1.518 7.088 1.00 93.69 141 ILE A C 1
ATOM 1096 O O . ILE A 1 141 ? -2.130 0.810 6.509 1.00 93.69 141 ILE A O 1
ATOM 1100 N N . GLY A 1 142 ? -1.366 2.854 7.049 1.00 93.88 142 GLY A N 1
ATOM 1101 C CA . GLY A 1 142 ? -2.376 3.605 6.297 1.00 93.88 142 GLY A CA 1
ATOM 1102 C C . GLY A 1 142 ? -2.310 3.315 4.795 1.00 93.88 142 GLY A C 1
ATOM 1103 O O . GLY A 1 142 ? -3.324 2.982 4.175 1.00 93.88 142 GLY A O 1
ATOM 1104 N N . HIS A 1 143 ? -1.100 3.315 4.222 1.00 94.62 143 HIS A N 1
ATOM 1105 C CA . HIS A 1 143 ? -0.862 2.896 2.836 1.00 94.62 143 HIS A CA 1
ATOM 1106 C C . HIS A 1 143 ? -1.314 1.457 2.585 1.00 94.62 143 HIS A C 1
ATOM 1108 O O . HIS A 1 143 ? -2.018 1.188 1.609 1.00 94.62 143 HIS A O 1
ATOM 1114 N N . THR A 1 144 ? -0.938 0.534 3.472 1.00 95.00 144 THR A N 1
ATOM 1115 C CA . THR A 1 144 ? -1.298 -0.887 3.353 1.00 95.00 144 THR A CA 1
ATOM 1116 C C . THR A 1 144 ? -2.809 -1.089 3.424 1.00 95.00 144 THR A C 1
ATOM 1118 O O . THR A 1 144 ? -3.383 -1.815 2.617 1.00 95.00 144 THR A O 1
ATOM 1121 N N . TRP A 1 145 ? -3.481 -0.393 4.336 1.00 93.81 145 TRP A N 1
ATOM 1122 C CA . TRP A 1 145 ? -4.928 -0.448 4.507 1.00 93.81 145 TRP A CA 1
ATOM 1123 C C . TRP A 1 145 ? -5.688 0.051 3.269 1.00 93.81 145 TRP A C 1
ATOM 1125 O O . TRP A 1 145 ? -6.610 -0.614 2.790 1.00 93.81 145 TRP A O 1
ATOM 1135 N N . LYS A 1 146 ? -5.257 1.167 2.668 1.00 93.44 146 LYS A N 1
ATOM 1136 C CA . LYS A 1 146 ? -5.809 1.638 1.386 1.00 93.44 146 LYS A CA 1
ATOM 1137 C C . LYS A 1 146 ? -5.558 0.658 0.250 1.00 93.44 146 LYS A C 1
ATOM 1139 O O . LYS A 1 146 ? -6.467 0.412 -0.541 1.00 93.44 146 LYS A O 1
ATOM 1144 N N . PHE A 1 147 ? -4.351 0.100 0.179 1.00 95.19 147 PHE A N 1
ATOM 1145 C CA . PHE A 1 147 ? -3.990 -0.888 -0.832 1.00 95.19 147 PHE A CA 1
ATOM 1146 C C . PHE A 1 147 ? -4.906 -2.116 -0.761 1.00 95.19 147 PHE A C 1
ATOM 1148 O O . PHE A 1 147 ? -5.462 -2.522 -1.780 1.00 95.19 147 PHE A O 1
ATOM 1155 N N . LEU A 1 148 ? -5.133 -2.658 0.441 1.00 94.69 148 LEU A N 1
ATOM 1156 C CA . LEU A 1 148 ? -6.056 -3.773 0.666 1.00 94.69 148 LEU A CA 1
ATOM 1157 C C . LEU A 1 148 ? -7.460 -3.460 0.145 1.00 94.69 148 LEU A C 1
ATOM 1159 O O . LEU A 1 148 ? -8.052 -4.271 -0.569 1.00 94.69 148 LEU A O 1
ATOM 1163 N N . ARG A 1 149 ? -7.969 -2.255 0.428 1.00 93.31 149 ARG A N 1
ATOM 1164 C CA . ARG A 1 149 ? -9.275 -1.820 -0.073 1.00 93.31 149 ARG A CA 1
ATOM 1165 C C . ARG A 1 149 ? -9.305 -1.686 -1.594 1.00 93.31 149 ARG A C 1
ATOM 1167 O O . ARG A 1 149 ? -10.276 -2.124 -2.205 1.00 93.31 149 ARG A O 1
ATOM 1174 N N . GLU A 1 150 ? -8.284 -1.077 -2.198 1.00 93.38 150 GLU A N 1
ATOM 1175 C CA . GLU A 1 150 ? -8.187 -0.889 -3.653 1.00 93.38 150 GLU A CA 1
ATOM 1176 C C . GLU A 1 150 ? -8.153 -2.233 -4.388 1.00 93.38 15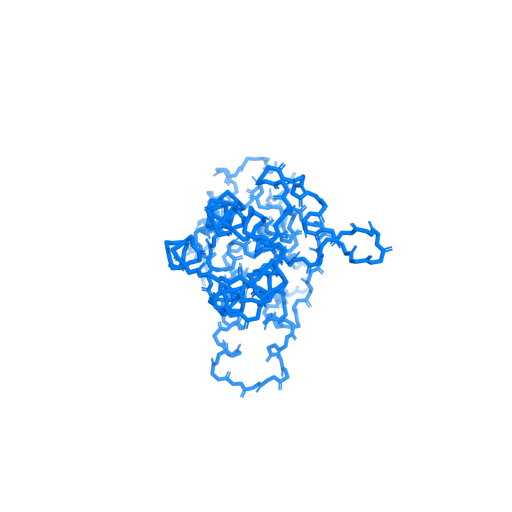0 GLU A C 1
ATOM 1178 O O . GLU A 1 150 ? -8.822 -2.394 -5.406 1.00 93.38 150 GLU A O 1
ATOM 1183 N N . GLN A 1 151 ? -7.407 -3.202 -3.853 1.00 94.69 151 GLN A N 1
ATOM 1184 C CA . GLN A 1 151 ? -7.240 -4.526 -4.451 1.00 94.69 151 GLN A CA 1
ATOM 1185 C C . GLN A 1 151 ? -8.307 -5.544 -4.014 1.00 94.69 151 GLN A C 1
ATOM 1187 O O . GLN A 1 151 ? -8.262 -6.689 -4.457 1.00 94.69 151 GLN A O 1
ATOM 1192 N N . LEU A 1 152 ? -9.271 -5.144 -3.173 1.00 93.38 152 LEU A N 1
ATOM 1193 C CA . LEU A 1 152 ? -10.316 -6.016 -2.616 1.00 93.38 152 LEU A CA 1
ATOM 1194 C C . LEU A 1 152 ? -9.748 -7.249 -1.888 1.00 93.38 152 LEU A C 1
ATOM 1196 O O . LEU A 1 152 ? -10.283 -8.352 -1.991 1.00 93.38 152 LEU A O 1
ATOM 1200 N N . ILE A 1 153 ? -8.660 -7.054 -1.144 1.00 93.81 153 ILE A N 1
ATOM 1201 C CA . ILE A 1 153 ? -7.990 -8.100 -0.369 1.00 93.81 153 ILE A CA 1
ATOM 1202 C C . ILE A 1 153 ? -8.410 -7.975 1.099 1.00 93.81 153 ILE A C 1
ATOM 1204 O O . ILE A 1 153 ? -8.332 -6.897 1.684 1.00 93.81 153 ILE A O 1
ATOM 1208 N N . SER A 1 154 ? -8.818 -9.091 1.704 1.00 90.06 154 SER A N 1
ATOM 1209 C CA . SER A 1 154 ? -9.012 -9.208 3.153 1.00 90.06 154 SER A CA 1
ATOM 1210 C C . SER A 1 154 ? -7.790 -9.886 3.771 1.00 90.06 154 SER A C 1
ATOM 1212 O O . SER A 1 154 ? -7.309 -10.908 3.275 1.00 90.06 154 SER A O 1
ATOM 1214 N N . VAL A 1 155 ? -7.281 -9.293 4.850 1.00 86.56 155 VAL A N 1
ATOM 1215 C CA . VAL A 1 155 ? -6.208 -9.855 5.671 1.00 86.56 155 VAL A CA 1
ATOM 1216 C C . VAL A 1 155 ? -6.691 -9.847 7.109 1.00 86.56 155 VAL A C 1
ATOM 1218 O O . VAL A 1 155 ? -7.004 -8.796 7.666 1.00 86.56 155 VAL A O 1
ATOM 1221 N N . LEU A 1 156 ? -6.728 -11.030 7.713 1.00 81.12 156 LEU A N 1
ATOM 1222 C CA . LEU A 1 156 ? -7.095 -11.217 9.108 1.00 81.12 156 LEU A CA 1
ATOM 1223 C C . LEU A 1 156 ? -5.822 -11.498 9.910 1.00 81.12 156 LEU A C 1
ATOM 1225 O O . LEU A 1 156 ? -5.457 -12.666 10.049 1.00 81.12 156 LEU A O 1
ATOM 1229 N N . PRO A 1 157 ? -5.135 -10.467 10.434 1.00 76.75 157 PRO A N 1
ATOM 1230 C CA . PRO A 1 157 ? -3.998 -10.701 11.309 1.00 76.75 157 PRO A CA 1
ATOM 1231 C C . PRO A 1 157 ? -4.460 -11.474 12.551 1.00 76.75 157 PRO A C 1
ATOM 1233 O O . PRO A 1 157 ? -5.536 -11.217 13.103 1.00 76.75 157 PRO A O 1
ATOM 1236 N N . GLU A 1 158 ? -3.656 -12.448 12.975 1.00 73.38 158 GLU A N 1
ATOM 1237 C CA . GLU A 1 158 ? -3.915 -13.224 14.195 1.00 73.38 158 GLU A CA 1
ATOM 1238 C C . GLU A 1 158 ? -3.703 -12.378 15.461 1.00 73.38 158 GLU A C 1
ATOM 1240 O O . GLU A 1 158 ? -4.291 -12.652 16.509 1.00 73.38 158 GLU A O 1
ATOM 1245 N N . THR A 1 159 ? -2.895 -11.323 15.355 1.00 70.62 159 THR A N 1
ATOM 1246 C CA . THR A 1 159 ? -2.543 -10.404 16.436 1.00 70.62 159 THR A CA 1
ATOM 1247 C C . THR A 1 159 ? -3.419 -9.149 16.439 1.00 70.62 159 THR A C 1
ATOM 1249 O O . THR A 1 159 ? -3.968 -8.726 15.420 1.00 70.62 159 THR A O 1
ATOM 1252 N N . GLY A 1 160 ? -3.578 -8.555 17.622 1.00 66.81 160 GLY A N 1
ATOM 1253 C CA . GLY A 1 160 ? -4.162 -7.225 17.792 1.00 66.81 160 GLY A CA 1
ATOM 1254 C C . GLY A 1 160 ? -5.669 -7.061 17.637 1.00 66.81 160 GLY A C 1
ATOM 1255 O O . GLY A 1 160 ? -6.164 -5.949 17.809 1.00 66.81 160 GLY A O 1
ATOM 1256 N N . LYS A 1 161 ? -6.428 -8.136 17.394 1.00 78.31 161 LYS A N 1
ATOM 1257 C CA . LYS A 1 161 ? -7.893 -8.043 17.393 1.00 78.31 161 LYS A CA 1
ATOM 1258 C C . LYS A 1 161 ? -8.411 -7.699 18.794 1.00 78.31 161 LYS A C 1
ATOM 1260 O O . LYS A 1 161 ? -8.180 -8.472 19.734 1.00 78.31 161 LYS A O 1
ATOM 1265 N N . PRO A 1 162 ? -9.140 -6.584 18.957 1.00 81.31 162 PRO A N 1
ATOM 1266 C CA . PRO A 1 162 ? -9.685 -6.227 20.250 1.00 81.31 162 PRO A CA 1
ATOM 1267 C C . PRO A 1 162 ? -10.764 -7.241 20.649 1.00 81.31 162 PRO A C 1
ATOM 1269 O O . PRO A 1 162 ? -11.530 -7.733 19.819 1.00 81.31 162 PRO A O 1
ATOM 1272 N N . LYS A 1 163 ? -10.819 -7.573 21.941 1.00 84.00 163 LYS A N 1
ATOM 1273 C CA . LYS A 1 163 ? -11.818 -8.488 22.508 1.00 84.00 163 LYS A CA 1
ATOM 1274 C C . LYS A 1 163 ? -12.843 -7.696 23.309 1.00 84.00 163 LYS A C 1
ATOM 1276 O O . LYS A 1 163 ? -12.486 -6.767 24.034 1.00 84.00 163 LYS A O 1
ATOM 1281 N N . LEU A 1 164 ? -14.109 -8.090 23.201 1.00 86.50 164 LEU A N 1
ATOM 1282 C CA . LEU A 1 164 ? -15.168 -7.560 24.056 1.00 86.50 164 LEU A CA 1
ATOM 1283 C C . LEU A 1 164 ? -14.899 -7.957 25.512 1.00 86.50 164 LEU A C 1
ATOM 1285 O O . LEU A 1 164 ? -14.465 -9.078 25.783 1.00 86.50 164 LEU A O 1
ATOM 1289 N N . ARG A 1 165 ? -15.130 -7.029 26.447 1.00 85.19 165 ARG A N 1
ATOM 1290 C CA . ARG A 1 165 ? -14.830 -7.247 27.870 1.00 85.19 165 ARG A CA 1
ATOM 1291 C C . ARG A 1 165 ? -15.947 -8.005 28.580 1.00 85.19 165 ARG A C 1
ATOM 1293 O O . ARG A 1 165 ? -15.661 -8.760 29.507 1.00 85.19 165 ARG A O 1
ATOM 1300 N N . ARG A 1 166 ? -17.204 -7.792 28.185 1.00 89.38 166 ARG A N 1
ATOM 1301 C CA . ARG A 1 166 ? -18.385 -8.406 28.804 1.00 89.38 166 ARG A CA 1
ATOM 1302 C C . ARG A 1 166 ? -19.354 -8.935 27.751 1.00 89.38 166 ARG A C 1
ATOM 1304 O O . ARG A 1 166 ? -19.371 -8.489 26.605 1.00 89.38 166 ARG A O 1
ATOM 1311 N N . ALA A 1 167 ? -20.183 -9.891 28.164 1.00 87.75 167 ALA A N 1
ATOM 1312 C CA . ALA A 1 167 ? -21.295 -10.359 27.348 1.00 87.75 167 ALA A CA 1
ATOM 1313 C C 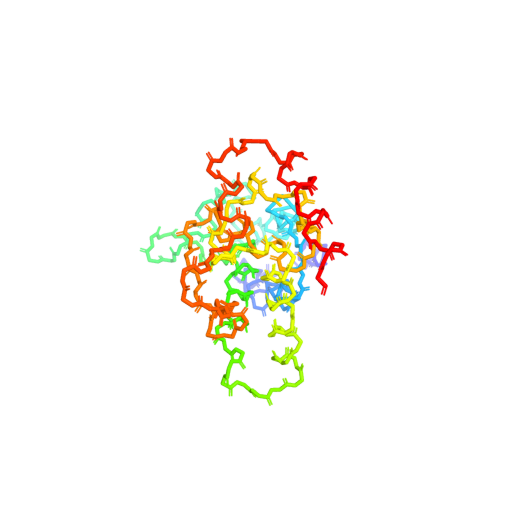. ALA A 1 167 ? -22.298 -9.213 27.131 1.00 87.75 167 ALA A C 1
ATOM 1315 O O . ALA A 1 167 ? -22.731 -8.586 28.095 1.00 87.75 167 ALA A O 1
ATOM 1316 N N . GLY A 1 168 ? -22.648 -8.949 25.871 1.00 85.56 168 GLY A N 1
ATOM 1317 C CA . GLY A 1 168 ? -23.540 -7.852 25.477 1.00 85.56 168 GLY A CA 1
ATOM 1318 C C . GLY A 1 168 ? -22.834 -6.547 25.093 1.00 85.56 168 GLY A C 1
ATOM 1319 O O . GLY A 1 168 ? -23.498 -5.652 24.574 1.00 85.56 168 GLY A O 1
ATOM 1320 N N . ASP A 1 169 ? -21.514 -6.439 25.286 1.00 89.56 169 ASP A N 1
ATOM 1321 C CA . ASP A 1 169 ? -20.750 -5.281 24.811 1.00 89.56 169 ASP A CA 1
ATOM 1322 C C . ASP A 1 169 ? -20.713 -5.237 23.274 1.00 89.56 169 ASP A C 1
ATOM 1324 O O . ASP A 1 169 ? -20.755 -6.264 22.593 1.00 89.56 169 ASP A O 1
ATOM 1328 N N . GLN A 1 170 ? -20.575 -4.031 22.725 1.00 90.00 170 GLN A N 1
ATOM 1329 C CA . GLN A 1 170 ? -20.382 -3.791 21.296 1.00 90.00 170 GLN A CA 1
ATOM 1330 C C . GLN A 1 170 ? -19.254 -2.782 21.082 1.00 90.00 170 GLN A C 1
ATOM 1332 O O . GLN A 1 170 ? -18.990 -1.929 21.933 1.00 90.00 170 GLN A O 1
ATOM 1337 N N . PHE A 1 171 ? -18.599 -2.852 19.925 1.00 90.44 171 PHE A N 1
ATOM 1338 C CA . PHE A 1 171 ? -17.626 -1.840 19.532 1.00 90.44 171 PHE A CA 1
ATOM 1339 C C . PHE A 1 171 ? -18.343 -0.541 19.179 1.00 90.44 171 PHE A C 1
ATOM 1341 O O . PHE A 1 171 ? -19.141 -0.487 18.243 1.00 90.44 171 PHE A O 1
ATOM 1348 N N . LEU A 1 172 ? -18.027 0.527 19.913 1.00 91.94 172 LEU A N 1
ATOM 1349 C CA . LEU A 1 172 ? -18.656 1.835 19.727 1.00 91.94 172 LEU A CA 1
ATOM 1350 C C . LEU A 1 172 ? -18.527 2.338 18.283 1.00 91.94 172 LEU A C 1
ATOM 1352 O O . LEU A 1 172 ? -19.471 2.910 17.747 1.00 91.94 172 LEU A O 1
ATOM 1356 N N . MET A 1 173 ? -17.376 2.102 17.649 1.00 94.25 173 MET A N 1
ATOM 1357 C CA . MET A 1 173 ? -17.119 2.576 16.289 1.00 94.25 173 MET A CA 1
ATOM 1358 C C . MET A 1 173 ? -17.841 1.750 15.220 1.00 94.25 173 MET A C 1
ATOM 1360 O O . MET A 1 173 ? -18.198 2.304 14.182 1.00 94.25 173 MET A O 1
ATOM 1364 N N . ASP A 1 174 ? -18.148 0.479 15.496 1.00 93.62 174 ASP A N 1
ATOM 1365 C CA . ASP A 1 174 ? -18.998 -0.337 14.621 1.00 93.62 174 ASP A CA 1
ATOM 1366 C C . ASP A 1 174 ? -20.434 0.202 14.637 1.00 93.62 174 ASP A C 1
ATOM 1368 O O . ASP A 1 174 ? -21.037 0.409 13.585 1.00 93.62 174 ASP A O 1
ATOM 1372 N N . VAL A 1 175 ? -20.957 0.531 15.825 1.00 93.38 175 VAL A N 1
ATOM 1373 C CA . VAL A 1 175 ? -22.273 1.174 15.972 1.00 93.38 175 VAL A CA 1
ATOM 1374 C C . VAL A 1 175 ? -22.271 2.554 15.313 1.00 93.38 175 VAL A C 1
ATOM 1376 O O . VAL A 1 175 ? -23.183 2.875 14.550 1.00 93.38 175 VAL A O 1
ATOM 1379 N N . ALA A 1 176 ? -21.225 3.354 15.532 1.00 94.06 176 ALA A N 1
ATOM 1380 C CA . ALA A 1 176 ? -21.093 4.677 14.930 1.00 94.06 176 ALA A CA 1
ATOM 1381 C C . ALA A 1 176 ? -21.130 4.619 13.394 1.00 94.06 176 ALA A C 1
ATOM 1383 O O . ALA A 1 176 ? -21.797 5.449 12.783 1.00 94.06 176 ALA A O 1
ATOM 1384 N N . ALA A 1 177 ? -20.503 3.617 12.770 1.00 93.44 177 ALA A N 1
ATOM 1385 C CA . ALA A 1 177 ? -20.518 3.435 11.316 1.00 93.44 177 ALA A CA 1
ATOM 1386 C C . ALA A 1 177 ? -21.909 3.101 10.738 1.00 93.44 177 ALA A C 1
ATOM 1388 O O . ALA A 1 177 ? -22.149 3.300 9.544 1.00 93.44 177 ALA A O 1
ATOM 1389 N N . THR A 1 178 ? -22.845 2.609 11.559 1.00 93.56 178 THR A N 1
ATOM 1390 C CA . THR A 1 178 ? -24.240 2.392 11.132 1.00 93.56 178 THR A CA 1
ATOM 1391 C C . THR A 1 178 ? -25.066 3.680 11.139 1.00 93.56 178 THR A C 1
ATOM 1393 O O . THR A 1 178 ? -25.966 3.837 10.306 1.00 93.56 178 THR A O 1
ATOM 1396 N N . ILE A 1 179 ? -24.737 4.606 12.045 1.00 94.50 179 ILE A N 1
ATOM 1397 C CA . ILE A 1 179 ? -25.472 5.851 12.290 1.00 94.50 179 ILE A CA 1
ATOM 1398 C C . ILE A 1 179 ? -24.910 6.984 11.426 1.00 94.50 179 ILE A C 1
ATOM 1400 O O . ILE A 1 179 ? -25.653 7.647 10.703 1.00 94.50 179 ILE A O 1
ATOM 1404 N N . PHE A 1 180 ? -23.597 7.196 11.481 1.00 94.12 180 PHE A N 1
ATOM 1405 C CA . PHE A 1 180 ? -22.909 8.284 10.794 1.00 94.12 180 PHE A CA 1
ATOM 1406 C C . PHE A 1 180 ? -22.384 7.838 9.434 1.00 94.12 180 PHE A C 1
ATOM 1408 O O . PHE A 1 180 ? -21.993 6.687 9.235 1.00 94.12 180 PHE A O 1
ATOM 1415 N N . ARG A 1 181 ? -22.367 8.771 8.480 1.00 91.00 181 ARG A N 1
ATOM 1416 C CA . ARG A 1 181 ? -21.983 8.492 7.086 1.00 91.00 181 ARG A CA 1
ATOM 1417 C C . ARG A 1 181 ? -20.816 9.338 6.603 1.00 91.00 181 ARG A C 1
ATOM 1419 O O . ARG A 1 181 ? -20.320 9.092 5.506 1.00 91.00 181 ARG A O 1
ATOM 1426 N N . THR A 1 182 ? -20.364 10.312 7.396 1.00 94.00 182 THR A N 1
ATOM 1427 C CA . THR A 1 182 ? -19.249 11.181 7.016 1.00 94.00 182 THR A CA 1
ATOM 1428 C C . THR A 1 182 ? -17.994 10.914 7.853 1.00 94.00 182 THR A C 1
ATOM 1430 O O . THR A 1 182 ? -18.092 10.685 9.062 1.00 94.00 182 THR A O 1
ATOM 1433 N N . PRO A 1 183 ? -16.788 11.030 7.264 1.00 93.38 183 PRO A N 1
ATOM 1434 C CA . PRO A 1 183 ? -15.541 10.828 8.007 1.00 93.38 183 PRO A CA 1
ATOM 1435 C C . PRO A 1 183 ? -15.339 11.812 9.156 1.00 93.38 183 PRO A C 1
ATOM 1437 O O . PRO A 1 183 ? -14.726 11.483 10.164 1.00 93.38 183 PRO A O 1
ATOM 1440 N N . SER A 1 184 ? -15.857 13.034 9.016 1.00 95.06 184 SER A N 1
ATOM 1441 C CA . SER A 1 184 ? -15.743 14.067 10.049 1.00 95.06 184 SER A CA 1
ATOM 1442 C C . SER A 1 184 ? -16.572 13.740 11.293 1.00 95.06 184 SER A C 1
ATOM 1444 O O . SER A 1 184 ? -16.154 14.058 12.401 1.00 95.06 184 SER A O 1
ATOM 1446 N N . GLU A 1 185 ? -17.750 13.134 11.127 1.00 94.94 185 GLU A N 1
ATOM 1447 C CA . GLU A 1 185 ? -18.580 12.693 12.253 1.00 94.94 185 GLU A CA 1
ATOM 1448 C C . GLU A 1 185 ? -17.940 11.503 12.966 1.00 94.94 185 GLU A C 1
ATOM 1450 O O . GLU A 1 185 ? -17.808 11.523 14.188 1.00 94.94 185 GLU A O 1
ATOM 1455 N N . ILE A 1 186 ? -17.475 10.514 12.195 1.00 96.00 186 ILE A N 1
ATOM 1456 C CA . ILE A 1 186 ? -16.766 9.340 12.715 1.00 96.00 186 ILE A CA 1
ATOM 1457 C C . ILE A 1 186 ? -15.523 9.759 13.506 1.00 96.00 186 ILE A C 1
ATOM 1459 O O . ILE A 1 186 ? -15.342 9.302 14.630 1.00 96.00 186 ILE A O 1
ATOM 1463 N N . ASP A 1 187 ? -14.710 10.678 12.977 1.00 95.12 187 ASP A N 1
ATOM 1464 C CA . ASP A 1 187 ? -13.539 11.215 13.680 1.00 95.12 187 ASP A CA 1
ATOM 1465 C C . ASP A 1 187 ? -13.921 11.892 15.008 1.00 95.12 187 ASP A C 1
ATOM 1467 O O . ASP A 1 187 ? -13.311 11.618 16.040 1.00 95.12 187 ASP A O 1
ATOM 1471 N N . ARG A 1 188 ? -14.983 12.709 15.041 1.00 94.81 188 ARG A N 1
ATOM 1472 C CA . ARG A 1 188 ? -15.452 13.341 16.291 1.00 94.81 188 ARG A CA 1
ATOM 1473 C C . ARG A 1 188 ? -15.829 12.311 17.353 1.00 94.81 188 ARG A C 1
ATOM 1475 O O . ARG A 1 188 ? -15.393 12.440 18.495 1.00 94.81 188 ARG A O 1
ATOM 1482 N N . VAL A 1 189 ? -16.598 11.287 16.980 1.00 94.81 189 VAL A N 1
ATOM 1483 C CA . VAL A 1 189 ? -16.963 10.193 17.896 1.00 94.81 189 VAL A CA 1
ATOM 1484 C C . VAL A 1 189 ? -15.711 9.453 18.364 1.00 94.81 189 VAL A C 1
ATOM 1486 O O . VAL A 1 189 ? -15.564 9.177 19.555 1.00 94.81 189 VAL A O 1
ATOM 1489 N N . ASN A 1 190 ? -14.777 9.189 17.450 1.00 94.56 190 ASN A N 1
ATOM 1490 C CA . ASN A 1 190 ? -13.545 8.486 17.769 1.00 94.56 190 ASN A CA 1
ATOM 1491 C C . ASN A 1 190 ? -12.653 9.263 18.747 1.00 94.56 190 ASN A C 1
ATOM 1493 O O . ASN A 1 190 ? -12.091 8.674 19.665 1.00 94.56 190 ASN A O 1
ATOM 1497 N N . ARG A 1 191 ? -12.560 10.590 18.611 1.00 93.88 191 ARG A N 1
ATOM 1498 C CA . ARG A 1 191 ? -11.826 11.440 19.563 1.00 93.88 191 ARG A CA 1
ATOM 1499 C C . ARG A 1 191 ? -12.425 11.376 20.963 1.00 93.88 191 ARG A C 1
ATOM 1501 O O . ARG A 1 191 ? -11.682 11.251 21.931 1.00 93.88 191 ARG A O 1
ATOM 1508 N N . CYS A 1 192 ? -13.755 11.414 21.075 1.00 94.06 192 CYS A N 1
ATOM 1509 C CA . CYS A 1 192 ? -14.430 11.218 22.358 1.00 94.06 192 CYS A CA 1
ATOM 1510 C C . CYS A 1 192 ? -14.134 9.829 22.935 1.00 94.06 192 CYS A C 1
ATOM 1512 O O . CYS A 1 192 ? -13.833 9.719 24.119 1.00 94.06 192 CYS A O 1
ATOM 1514 N N . ARG A 1 193 ? -14.163 8.781 22.099 1.00 92.81 193 ARG A N 1
ATOM 1515 C CA . ARG A 1 193 ? -13.813 7.412 22.504 1.00 92.81 193 ARG A CA 1
ATOM 1516 C C . ARG A 1 193 ? -12.397 7.337 23.071 1.00 92.81 193 ARG A C 1
ATOM 1518 O O . ARG A 1 193 ? -12.231 6.807 24.159 1.00 92.81 193 ARG A O 1
ATOM 1525 N N . LEU A 1 194 ? -11.405 7.863 22.353 1.00 91.44 194 LEU A N 1
ATOM 1526 C CA . LEU A 1 194 ? -9.997 7.818 22.762 1.00 91.44 194 LEU A CA 1
ATOM 1527 C C . LEU A 1 194 ? -9.723 8.632 24.033 1.00 91.44 194 LEU A C 1
ATOM 1529 O O . LEU A 1 194 ? -8.851 8.260 24.804 1.00 91.44 194 LEU A O 1
ATOM 1533 N N . HIS A 1 195 ? -10.463 9.717 24.274 1.00 91.88 195 HIS A N 1
ATOM 1534 C CA . HIS A 1 195 ? -10.318 10.515 25.496 1.00 91.88 195 HIS A CA 1
ATOM 1535 C C . HIS A 1 195 ? -10.855 9.816 26.759 1.00 91.88 195 HIS A C 1
ATOM 1537 O O . HIS A 1 195 ? -10.418 10.131 27.861 1.00 91.88 195 HIS A O 1
ATOM 1543 N N . LEU A 1 196 ? -11.820 8.903 26.610 1.00 86.69 196 LEU A N 1
ATOM 1544 C CA . LEU A 1 196 ? -12.497 8.223 27.723 1.00 86.69 196 LEU A CA 1
ATOM 1545 C C . LEU A 1 196 ? -11.887 6.855 28.087 1.00 86.69 196 LEU A C 1
ATOM 1547 O O . LEU A 1 196 ? -12.400 6.198 28.995 1.00 86.69 196 LEU A O 1
ATOM 1551 N N . GLN A 1 197 ? -10.862 6.400 27.360 1.00 73.50 197 GLN A N 1
ATOM 1552 C CA . GLN A 1 197 ? -10.173 5.118 27.571 1.00 73.50 197 GLN A CA 1
ATOM 1553 C C . GLN A 1 197 ? -8.953 5.269 28.476 1.00 73.50 197 GLN A C 1
ATOM 1555 O O . GLN A 1 197 ? -8.726 4.317 29.258 1.00 73.50 197 GLN A O 1
#

Organism: NCBI:txid210454

Foldseek 3Di:
DLVCLVPDPDALVRLLCCLQVPVLVVLLVCLQVDQDDLVRLCVVCLSSQLSSQVSNVHHSPPPVCQQCPPVVVNRVVRHRSLVSSLVSNLVLLACLVPPPDPSSVVNLVVQLVQCLQQLAQQRLNDDCQQQVVSDPCRDSSNSNSVVCVVVVHGDDRPGNRDDDPDPPDHRPLVVVVVVDDHNVSSNVVSVVVVVVD

Mean predicted aligned error: 5.34 Å

Solvent-accessible surface area (backbone atoms only — not comparable to full-atom values): 11231 Å² total; per-residue (Å²): 107,56,67,61,62,68,75,46,96,61,53,35,69,55,34,41,45,48,39,63,72,51,49,46,53,64,61,54,66,57,30,61,83,52,76,70,50,66,65,54,39,48,61,64,43,47,62,54,49,32,45,32,29,44,51,36,76,40,63,54,80,57,57,63,70,40,42,45,23,51,56,94,75,76,14,70,51,42,80,50,61,46,59,49,24,46,51,41,41,53,45,54,59,69,48,23,85,77,65,79,40,76,66,28,53,50,53,49,49,53,53,26,48,49,22,63,57,59,42,32,85,59,45,68,68,51,60,54,84,46,47,51,70,56,48,62,63,89,37,67,64,33,42,43,38,49,44,29,61,77,70,71,52,82,71,83,66,92,66,53,71,80,74,77,90,52,93,89,62,75,47,65,44,50,57,44,61,74,75,47,86,47,29,70,57,46,32,54,55,45,53,56,52,65,73,76,109

Sequence (197 aa):
FADRLRSNNLRHHEAWMGFTRTLLPGIEYPLPTSTMSRKECTELMAPALMAALNKSGMQRNFPRAAVYGPQQFQGLGVKDPYLTQGIEHIRAIIDTPQLKSGTSDLIAAVVEQLYVQLGTSAGLETDPKLFGKVVDDDTWIGHTWKFLREQLISVLPETGKPKLRRAGDQFLMDVAATIFRTPSEIDRVNRCRLHLQ

Secondary structure (DSSP, 8-state):
-HHHHHHS---HHHHHHHIIIIIHHHHHTTGGG----HHHHHHHHHHHHHHHHHHTTS-TT--HHHHSS-GGGT---PPPHHHHHHHHHHHHHHHHHHH-SHHHHHHHHHHHHHHHHH-SSSGGGS-HHHHTTTS-TTSHHHHHHHHHHHTT-----SS-----SSTT---HHHHHHHH--SHHHHHHHHHHHHHT-